Protein AF-A0A6N6LKB7-F1 (afdb_monomer_lite)

Radius of gyration: 28.7 Å; chains: 1; bounding box: 50×36×107 Å

pLDDT: mean 83.25, std 15.17, range [39.41, 97.75]

Sequence (211 aa):
MRIIFFLFFMILSLGANEIYSILNDFAFEKKESKNLNIVESRVLTLKKDNQKCLEILLNDKEVRILNIFEYCENLSKNSAFKAYLENEFFDLYKNDYSEFINLQIKNLQRAMQDIMLYYKLHLTFTNDLKTMSKLDNLKLENLDKKEGGNIYFLVENRACVELSFLRINEKMAMFVKALKSNEKNCQILTNSPSFKQLSLIKDEVKSYILD

Secondary structure (DSSP, 8-state):
--S-SSSSSSSS-TTHHHHHHHHHHHHHH---BTTB-----EEEEEEETTEEEEEEEE-SS-EEEEEE-GGGHHHHT-HHHHHIIIIIIHHHHHS--HHHHHHHHHHHHHHHHHHHHHHHHHSS--S-HHHH---SSEEEEEEETTTEEEEEEEETTEEEEEEEEEEETTEEEEEEEE-----HHHHHHHHSHHHHHHHEETTEEPEEE--

Foldseek 3Di:
DDPPDPDPPPPPPPPPVVVVVVVVVCVVPVDADPVRDDWDWDWDFDDDPNHTAWIWIDTLPFIGTPDGDPVNPVLVVDPVNVVCRGPVVNVPVNDPCPVVLVVLLVVVVQLVVQQLVVCLVVVWDDPDSCNSPVDPQKDDDDQGGHAGAWIFGHDVNDGFWIFGWGQDPNWIKTWIDGDDDPDPSSCCNCVDPSNCVRQDDPNHGDIDTSD

Structure (mmCIF, N/CA/C/O backbone):
data_AF-A0A6N6LKB7-F1
#
_entry.id   AF-A0A6N6LKB7-F1
#
loop_
_atom_site.group_PDB
_atom_site.id
_atom_site.type_symbol
_atom_site.label_atom_id
_atom_site.label_alt_id
_atom_site.label_comp_id
_atom_site.label_asym_id
_atom_site.label_entity_id
_atom_site.label_seq_id
_atom_site.pdbx_PDB_ins_code
_atom_site.Cartn_x
_atom_site.Cartn_y
_atom_site.Cartn_z
_atom_site.occupancy
_atom_site.B_iso_or_equiv
_atom_site.auth_seq_id
_atom_site.auth_comp_id
_atom_site.auth_asym_id
_atom_site.auth_atom_id
_atom_site.pdbx_PDB_model_num
ATOM 1 N N . MET A 1 1 ? -23.758 -10.881 79.345 1.00 43.34 1 MET A N 1
ATOM 2 C CA . MET A 1 1 ? -23.400 -11.328 77.977 1.00 43.34 1 MET A CA 1
ATOM 3 C C . MET A 1 1 ? -24.426 -10.772 76.997 1.00 43.34 1 MET A C 1
ATOM 5 O O . MET A 1 1 ? -25.602 -10.843 77.318 1.00 43.34 1 MET A O 1
ATOM 9 N N . ARG A 1 2 ? -23.968 -10.297 75.825 1.00 40.50 2 ARG A N 1
ATOM 10 C CA . ARG A 1 2 ? -24.734 -9.885 74.621 1.00 40.50 2 ARG A CA 1
ATOM 11 C C . ARG A 1 2 ? -25.312 -8.456 74.557 1.00 40.50 2 ARG A C 1
ATOM 13 O O . ARG A 1 2 ? -26.516 -8.293 74.452 1.00 40.50 2 ARG A O 1
ATOM 20 N N . ILE A 1 3 ? -24.438 -7.447 74.468 1.00 47.44 3 ILE A N 1
ATOM 21 C CA . ILE A 1 3 ? -24.687 -6.197 73.705 1.00 47.44 3 ILE A CA 1
ATOM 22 C C . ILE A 1 3 ? -23.371 -5.769 73.031 1.00 47.44 3 ILE A C 1
ATOM 24 O O . ILE A 1 3 ? -22.857 -4.690 73.273 1.00 47.44 3 ILE A O 1
ATOM 28 N N . ILE A 1 4 ? -22.732 -6.655 72.263 1.00 47.47 4 ILE A N 1
ATOM 29 C CA . ILE A 1 4 ? -21.546 -6.300 71.463 1.00 47.47 4 ILE A CA 1
ATOM 30 C C . ILE A 1 4 ? -21.531 -7.212 70.236 1.00 47.47 4 ILE A C 1
ATOM 32 O O . ILE A 1 4 ? -20.772 -8.168 70.199 1.00 47.47 4 ILE A O 1
ATOM 36 N N . PHE A 1 5 ? -22.443 -7.019 69.280 1.00 42.69 5 PHE A N 1
ATOM 37 C CA . PHE A 1 5 ? -22.301 -7.629 67.944 1.00 42.69 5 PHE A CA 1
ATOM 38 C C . PHE A 1 5 ? -23.142 -6.928 66.864 1.00 42.69 5 PHE A C 1
ATOM 40 O O . PHE A 1 5 ? -23.591 -7.554 65.913 1.00 42.69 5 PHE A O 1
ATOM 47 N N . PHE A 1 6 ? -23.379 -5.620 67.009 1.00 40.12 6 PHE A N 1
ATOM 48 C CA . PHE A 1 6 ? -24.166 -4.844 66.041 1.00 40.12 6 PHE A CA 1
ATOM 49 C C . PHE A 1 6 ? -23.521 -3.491 65.715 1.00 40.12 6 PHE A C 1
ATOM 51 O O . PHE A 1 6 ? -24.188 -2.470 65.631 1.00 40.12 6 PHE A O 1
AT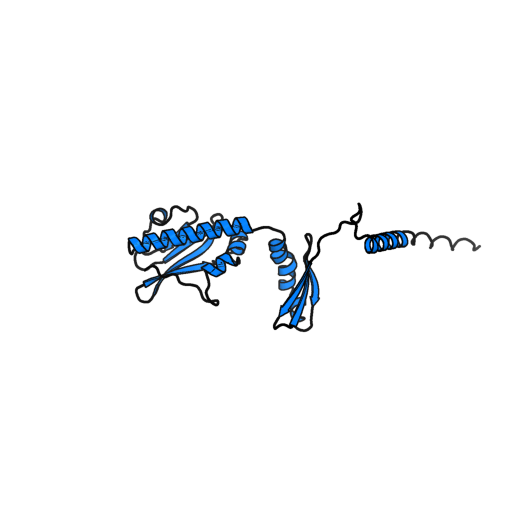OM 58 N N . LEU A 1 7 ? -22.193 -3.473 65.567 1.00 43.50 7 LEU A N 1
ATOM 59 C CA . LEU A 1 7 ? -21.446 -2.257 65.217 1.00 43.50 7 LEU A CA 1
ATOM 60 C C . LEU A 1 7 ? -20.384 -2.468 64.126 1.00 43.50 7 LEU A C 1
ATOM 62 O O . LEU A 1 7 ? -19.572 -1.584 63.893 1.00 43.50 7 LEU A O 1
ATOM 66 N N . PHE A 1 8 ? -20.401 -3.603 63.415 1.00 41.16 8 PHE A N 1
ATOM 67 C CA . PHE A 1 8 ? -19.381 -3.912 62.400 1.00 41.16 8 PHE A CA 1
ATOM 68 C C . PHE A 1 8 ? -19.902 -4.022 60.955 1.00 41.16 8 PHE A C 1
ATOM 70 O O . PHE A 1 8 ? -19.182 -4.476 60.078 1.00 41.16 8 PHE A O 1
ATOM 77 N N . PHE A 1 9 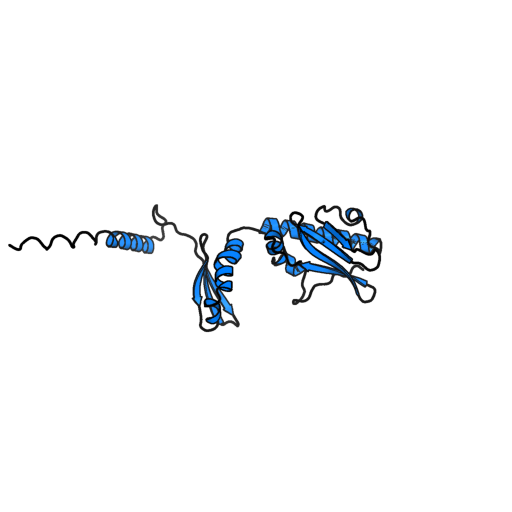? -21.136 -3.590 60.671 1.00 39.41 9 PHE A N 1
ATOM 78 C CA . PHE A 1 9 ? -21.709 -3.681 59.315 1.00 39.41 9 PHE A CA 1
ATOM 79 C C . PHE A 1 9 ? -22.260 -2.356 58.768 1.00 39.41 9 PHE A C 1
ATOM 81 O O . PHE A 1 9 ? -23.159 -2.354 57.934 1.00 39.41 9 PHE A O 1
ATOM 88 N N . MET A 1 10 ? -21.734 -1.216 59.231 1.00 40.16 10 MET A N 1
ATOM 89 C CA . MET A 1 10 ? -22.232 0.107 58.821 1.00 40.16 10 MET A CA 1
ATOM 90 C C . MET A 1 10 ? -21.127 1.116 58.448 1.00 40.16 10 MET A C 1
ATOM 92 O O . MET A 1 10 ? -21.295 2.311 58.651 1.00 40.16 10 MET A O 1
ATOM 96 N N . ILE A 1 11 ? -19.994 0.660 57.895 1.00 46.34 11 ILE A N 1
ATOM 97 C CA . ILE A 1 11 ? -18.931 1.563 57.382 1.00 46.34 11 ILE A CA 1
ATOM 98 C C . ILE A 1 11 ? -18.657 1.362 55.873 1.00 46.34 11 ILE A C 1
ATOM 100 O O . ILE A 1 11 ? -17.737 1.945 55.318 1.00 46.34 11 ILE A O 1
ATOM 104 N N . LEU A 1 12 ? -19.480 0.603 55.139 1.00 48.38 12 LEU A N 1
ATOM 105 C CA . LEU A 1 12 ? -19.221 0.320 53.712 1.00 48.38 12 LEU A CA 1
ATOM 106 C C . LEU A 1 12 ? -20.184 0.963 52.701 1.00 48.38 12 LEU A C 1
ATOM 108 O O . LEU A 1 12 ? -20.119 0.633 51.523 1.00 48.38 12 LEU A O 1
ATOM 112 N N . SER A 1 13 ? -21.026 1.924 53.093 1.00 48.41 13 SER A N 1
ATOM 113 C CA . SER A 1 13 ? -21.942 2.596 52.148 1.00 48.41 13 SER A CA 1
ATOM 114 C C . SER A 1 13 ? -21.574 4.040 51.784 1.00 48.41 13 SER A C 1
ATOM 116 O O . SER A 1 13 ? -22.335 4.694 51.078 1.00 48.41 13 SER A O 1
ATOM 118 N N . LEU A 1 14 ? -20.415 4.552 52.210 1.00 47.25 14 LEU A N 1
ATOM 119 C CA . LEU A 1 14 ? -20.029 5.952 51.967 1.00 47.25 14 LEU A CA 1
ATOM 120 C C . LEU A 1 14 ? -19.450 6.241 50.567 1.00 47.25 14 LEU A C 1
ATOM 122 O O . LEU A 1 14 ? -19.284 7.403 50.231 1.00 47.25 14 LEU A O 1
ATOM 126 N N . GLY A 1 15 ? -19.203 5.229 49.726 1.00 52.81 15 GLY A N 1
ATOM 127 C CA . GLY A 1 15 ? -18.638 5.431 48.379 1.00 52.81 15 GLY A CA 1
ATOM 128 C C . GLY A 1 15 ? -19.652 5.494 47.228 1.00 52.81 15 GLY A C 1
ATOM 129 O O . GLY A 1 15 ? -19.316 5.954 46.144 1.00 52.81 15 GLY A O 1
ATOM 130 N N . ALA A 1 16 ? -20.892 5.033 47.427 1.00 50.28 16 ALA A N 1
ATOM 131 C CA . ALA A 1 16 ? -21.869 4.937 46.338 1.00 50.28 16 ALA A CA 1
ATOM 132 C C . ALA A 1 16 ? -22.580 6.274 46.058 1.00 50.28 16 ALA A C 1
ATOM 134 O O . ALA A 1 16 ? -22.727 6.652 44.899 1.00 50.28 16 ALA A O 1
ATOM 135 N N . ASN A 1 17 ? -22.976 7.019 47.101 1.00 58.47 17 ASN A N 1
ATOM 136 C CA . ASN A 1 17 ? -23.706 8.289 46.948 1.00 58.47 17 ASN A CA 1
ATOM 137 C C . ASN A 1 17 ? -22.886 9.373 46.238 1.00 58.47 17 ASN A C 1
ATOM 139 O O . ASN A 1 17 ? -23.442 10.146 45.464 1.00 58.47 17 ASN A O 1
ATOM 143 N N . GLU A 1 18 ? -21.573 9.406 46.469 1.00 64.19 18 GLU A N 1
ATOM 144 C CA . GLU A 1 18 ? -20.672 10.354 45.812 1.00 64.19 18 GLU A CA 1
ATOM 145 C C . GLU A 1 18 ? -20.535 10.036 44.315 1.00 64.19 18 GLU A C 1
ATOM 147 O O . GLU A 1 18 ? -20.683 10.927 43.483 1.00 64.19 18 GLU A O 1
ATOM 152 N N . ILE A 1 19 ? -20.386 8.754 43.953 1.00 64.25 19 ILE A N 1
ATOM 153 C CA . ILE A 1 19 ? -20.342 8.308 42.551 1.00 64.25 19 ILE A CA 1
ATOM 154 C C . ILE A 1 19 ? -21.664 8.617 41.832 1.00 64.25 19 ILE A C 1
ATOM 156 O O . ILE A 1 19 ? -21.641 9.131 40.715 1.00 64.25 19 ILE A O 1
ATOM 160 N N . TYR A 1 20 ? -22.817 8.357 42.458 1.00 68.94 20 TYR A N 1
ATOM 161 C CA . TYR A 1 20 ? -24.120 8.668 41.856 1.00 68.94 20 TYR A CA 1
ATOM 162 C C . TYR A 1 20 ? -24.353 10.174 41.686 1.00 68.94 20 TYR A C 1
ATOM 164 O O . TYR A 1 20 ? -24.873 10.579 40.649 1.00 68.94 20 TYR A O 1
ATOM 172 N N . SER A 1 21 ? -23.951 11.004 42.656 1.00 67.38 21 SER A N 1
ATOM 173 C CA . SER A 1 21 ? -24.032 12.468 42.529 1.00 67.38 21 SER A CA 1
ATOM 174 C C . SER A 1 21 ? -23.168 12.964 41.372 1.00 67.38 21 SER A C 1
ATOM 176 O O . SER A 1 21 ? -23.663 13.672 40.505 1.00 67.38 21 SER A O 1
ATOM 178 N N . ILE A 1 22 ? -21.917 12.497 41.291 1.00 66.25 22 ILE A N 1
ATOM 179 C CA . ILE A 1 22 ? -20.971 12.853 40.223 1.00 66.25 22 ILE A CA 1
ATOM 180 C C . ILE A 1 22 ? -21.514 12.469 38.836 1.00 66.25 22 ILE A C 1
ATOM 182 O O . ILE A 1 22 ? -21.412 13.254 37.894 1.00 66.25 22 ILE A O 1
ATOM 186 N N . LEU A 1 23 ? -22.105 11.277 38.697 1.00 60.09 23 LEU A N 1
ATOM 187 C CA . LEU A 1 23 ? -22.699 10.822 37.435 1.00 60.09 23 LEU A CA 1
ATOM 188 C C . LEU A 1 23 ? -23.960 11.619 37.057 1.00 60.09 23 LEU A C 1
ATOM 190 O O . LEU A 1 23 ? -24.158 11.902 35.875 1.00 60.09 23 LEU A O 1
ATOM 194 N N . ASN A 1 24 ? -24.789 11.999 38.035 1.00 67.06 24 ASN A N 1
ATOM 195 C CA . ASN A 1 24 ? -25.986 12.813 37.810 1.00 67.06 24 ASN A CA 1
ATOM 196 C C . ASN A 1 24 ? -25.631 14.248 37.405 1.00 67.06 24 ASN A C 1
ATOM 198 O O . ASN A 1 24 ? -26.147 14.734 36.399 1.00 67.06 24 ASN A O 1
ATOM 202 N N . ASP A 1 25 ? -24.718 14.898 38.126 1.00 67.12 25 ASP A N 1
ATOM 203 C CA . ASP A 1 25 ? -24.263 16.258 37.817 1.00 67.12 25 ASP A CA 1
ATOM 204 C C . ASP A 1 25 ? -23.617 16.305 36.421 1.00 67.12 25 ASP A C 1
ATOM 206 O O . ASP A 1 25 ? -23.916 17.183 35.609 1.00 67.12 25 ASP A O 1
ATOM 210 N N . PHE A 1 26 ? -22.823 15.284 36.071 1.00 60.84 26 PHE A N 1
ATOM 211 C CA . PHE A 1 26 ? -22.277 15.121 34.722 1.00 60.84 26 PHE A CA 1
ATOM 212 C C . PHE A 1 26 ? -23.363 14.967 33.646 1.00 60.84 26 PHE A C 1
ATOM 214 O O . PHE A 1 26 ? -23.279 15.607 32.595 1.00 60.84 26 PHE A O 1
ATOM 221 N N . ALA A 1 27 ? -24.386 14.141 33.887 1.00 61.28 27 ALA A N 1
ATOM 222 C CA . ALA A 1 27 ? -25.468 13.913 32.928 1.00 61.28 27 ALA A CA 1
ATOM 223 C C . ALA A 1 27 ? -26.266 15.194 32.620 1.00 61.28 27 ALA A C 1
ATOM 225 O O . ALA A 1 27 ? -26.714 15.375 31.483 1.00 61.28 27 ALA A O 1
ATOM 226 N N . PHE A 1 28 ? -26.412 16.087 33.604 1.00 55.41 28 PHE A N 1
ATOM 227 C CA . PHE A 1 28 ? -27.087 17.375 33.439 1.00 55.41 28 PHE A CA 1
ATOM 228 C C . PHE A 1 28 ? -26.198 18.445 32.804 1.00 55.41 28 PHE A C 1
ATOM 230 O O . PHE A 1 28 ? -26.660 19.177 31.927 1.00 55.41 28 PHE A O 1
ATOM 237 N N . GLU A 1 29 ? -24.934 18.546 33.213 1.00 58.41 29 GLU A N 1
ATOM 238 C CA . GLU A 1 29 ? -24.079 19.665 32.811 1.00 58.41 29 GLU A CA 1
ATOM 239 C C . GLU A 1 29 ? -23.238 19.396 31.560 1.00 58.41 29 GLU A C 1
ATOM 241 O O . GLU A 1 29 ? -22.867 20.349 30.873 1.00 58.41 29 GLU A O 1
ATOM 246 N N . LYS A 1 30 ? -22.940 18.126 31.240 1.00 58.50 30 LYS A N 1
ATOM 247 C CA . LYS A 1 30 ? -22.038 17.705 30.144 1.00 58.50 30 LYS A CA 1
ATOM 248 C C . LYS A 1 30 ? -20.683 18.433 30.148 1.00 58.50 30 LYS A C 1
ATOM 250 O O . LYS A 1 30 ? -20.110 18.677 29.087 1.00 58.50 30 LYS A O 1
ATOM 255 N N . LYS A 1 31 ? -20.182 18.817 31.325 1.00 53.53 31 LYS A N 1
ATOM 256 C CA . LYS A 1 31 ? -18.907 19.527 31.493 1.00 53.53 31 LYS A CA 1
ATOM 257 C C . LYS A 1 31 ? -17.818 18.582 31.982 1.00 53.53 31 LYS A C 1
ATOM 259 O O . LYS A 1 31 ? -18.058 17.721 32.826 1.00 53.53 31 LYS A O 1
ATOM 264 N N . GLU A 1 32 ? -16.614 18.775 31.459 1.00 54.22 32 GLU A N 1
ATOM 265 C CA . GLU A 1 32 ? -15.410 18.111 31.953 1.00 54.22 32 GLU A CA 1
ATOM 266 C C . GLU A 1 32 ? -15.083 18.568 33.383 1.00 54.22 32 GLU A C 1
ATOM 268 O O . GLU A 1 32 ? -15.349 19.707 33.773 1.00 54.22 32 GLU A O 1
ATOM 273 N N . SER A 1 33 ? -14.484 17.682 34.175 1.00 65.06 33 SER A N 1
ATOM 274 C CA . SER A 1 33 ? -14.009 17.972 35.526 1.00 65.06 33 SER A CA 1
ATOM 275 C C . SER A 1 33 ? -12.657 17.311 35.788 1.00 65.06 33 SER A C 1
ATOM 277 O O . SER A 1 33 ? -12.198 16.452 35.037 1.00 65.06 33 SER A O 1
ATOM 279 N N . LYS A 1 34 ? -12.025 17.661 36.914 1.00 63.31 34 LYS A N 1
ATOM 280 C CA . LYS A 1 34 ? -10.734 17.091 37.338 1.00 63.31 34 LYS A CA 1
ATOM 281 C C . LYS A 1 34 ? -10.739 15.552 37.428 1.00 63.31 34 LYS A C 1
ATOM 283 O O . LYS A 1 34 ? -9.683 14.944 37.299 1.00 63.31 34 LYS A O 1
ATOM 288 N N . ASN A 1 35 ? -11.911 14.942 37.627 1.00 61.69 35 ASN A N 1
ATOM 289 C CA . ASN A 1 35 ? -12.088 13.492 37.756 1.00 61.69 35 ASN A CA 1
ATOM 290 C C . ASN A 1 35 ? -12.885 12.867 36.593 1.00 61.69 35 ASN A C 1
ATOM 292 O O . ASN A 1 35 ? -13.035 11.648 36.551 1.00 61.69 35 ASN A O 1
ATOM 296 N N . LEU A 1 36 ? -13.404 13.673 35.661 1.00 55.88 36 LEU A N 1
ATOM 297 C CA . LEU A 1 36 ? -14.195 13.220 34.516 1.00 55.88 36 LEU A CA 1
ATOM 298 C C . LEU A 1 36 ? -13.743 13.957 33.259 1.00 55.88 36 LEU A C 1
ATOM 300 O O . LEU A 1 36 ? -14.049 15.132 33.079 1.00 55.88 36 LEU A O 1
ATOM 304 N N . ASN A 1 37 ? -13.041 13.248 32.382 1.00 59.22 37 ASN A N 1
ATOM 305 C CA . ASN A 1 37 ? -12.662 13.767 31.075 1.00 59.22 37 ASN A CA 1
ATOM 306 C C . ASN A 1 37 ? -13.650 13.269 30.013 1.00 59.22 37 ASN A C 1
ATOM 308 O O . ASN A 1 37 ? -13.978 12.077 29.997 1.00 59.22 37 ASN A O 1
ATOM 312 N N . ILE A 1 38 ? -14.108 14.152 29.128 1.00 59.97 38 ILE A N 1
ATOM 313 C CA . ILE A 1 38 ? -14.950 13.769 27.997 1.00 59.97 38 ILE A CA 1
ATOM 314 C C . ILE A 1 38 ? -14.015 13.321 26.880 1.00 59.97 38 ILE A C 1
ATOM 316 O O . ILE A 1 38 ? -13.354 14.112 26.221 1.00 59.97 38 ILE A O 1
ATOM 320 N N . VAL A 1 39 ? -13.951 12.012 26.667 1.00 65.12 39 VAL A N 1
ATOM 321 C CA . VAL A 1 39 ? -13.271 11.457 25.499 1.00 65.12 39 VAL A CA 1
ATOM 322 C C . VAL A 1 39 ? -14.285 11.379 24.365 1.00 65.12 39 VAL A C 1
ATOM 324 O O . VAL A 1 39 ? -15.331 10.738 24.515 1.00 65.12 39 VAL A O 1
ATOM 327 N N . GLU A 1 40 ? -13.987 12.008 23.226 1.00 68.19 40 GLU A N 1
ATOM 328 C CA . GLU A 1 40 ? -14.776 11.805 22.012 1.00 68.19 40 GLU A CA 1
ATOM 329 C C . GLU A 1 40 ? -14.777 10.314 21.658 1.00 68.19 40 GLU A C 1
ATOM 331 O O . GLU A 1 40 ? -13.750 9.721 21.324 1.00 68.19 40 GLU A O 1
ATOM 336 N N . SER A 1 41 ? -15.953 9.696 21.748 1.00 78.38 41 SER A N 1
ATOM 337 C CA . SER A 1 41 ? -16.165 8.309 21.361 1.00 78.38 41 SER A CA 1
ATOM 338 C C . SER A 1 41 ? -17.119 8.251 20.180 1.00 78.38 41 SER A C 1
ATOM 340 O O . SER A 1 41 ? -18.135 8.947 20.124 1.00 78.38 41 SER A O 1
ATOM 342 N N . ARG A 1 42 ? -16.769 7.433 19.192 1.00 83.94 42 ARG A N 1
ATOM 343 C CA . ARG A 1 42 ? -17.562 7.208 17.988 1.00 83.94 42 ARG A CA 1
ATOM 344 C C . ARG A 1 42 ? -18.121 5.800 18.034 1.00 83.94 42 ARG A C 1
ATOM 346 O O . ARG A 1 42 ? -17.390 4.849 18.295 1.00 83.94 42 ARG A O 1
ATOM 353 N N . VAL A 1 43 ? -19.409 5.669 17.742 1.00 88.38 43 VAL A N 1
ATOM 354 C CA . VAL A 1 43 ? -20.022 4.365 17.490 1.00 88.38 43 VAL A CA 1
ATOM 355 C C . VAL A 1 43 ? -20.048 4.142 15.984 1.00 88.38 43 VAL A C 1
ATOM 357 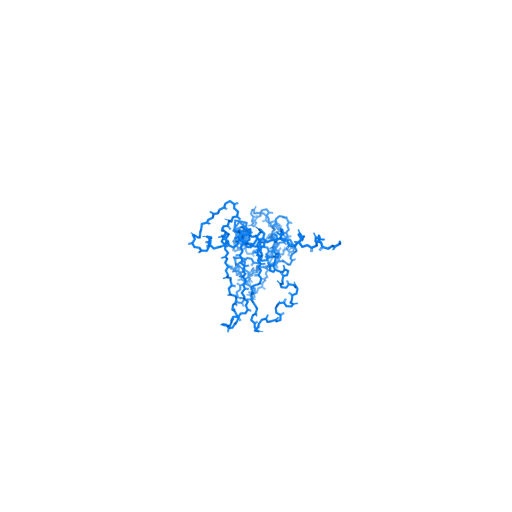O O . VAL A 1 43 ? -20.722 4.867 15.254 1.00 88.38 43 VAL A O 1
ATOM 360 N N . LEU A 1 44 ? -19.294 3.152 15.512 1.00 88.62 44 LEU A N 1
ATOM 361 C CA . LEU A 1 44 ? -19.283 2.729 14.116 1.00 88.62 44 LEU A CA 1
ATOM 362 C C . LEU A 1 44 ? -20.245 1.556 13.939 1.00 88.62 44 LEU A C 1
ATOM 364 O O . LEU A 1 44 ? -20.102 0.534 14.605 1.00 88.62 44 LEU A O 1
ATOM 368 N N . THR A 1 45 ? -21.199 1.677 13.017 1.00 88.50 45 THR A N 1
ATOM 369 C CA . THR A 1 45 ? -22.080 0.567 12.629 1.00 88.50 45 THR A CA 1
ATOM 370 C C . THR A 1 45 ? -21.623 -0.005 11.293 1.00 88.50 45 THR A C 1
ATOM 372 O O . THR A 1 45 ? -21.817 0.612 10.245 1.00 88.50 45 THR A O 1
ATOM 375 N N . LEU A 1 46 ? -21.061 -1.212 11.314 1.00 85.31 46 LEU A N 1
ATOM 376 C CA . LEU A 1 46 ? -20.792 -1.984 10.108 1.00 85.31 46 LEU A CA 1
ATOM 377 C C . LEU A 1 46 ? -22.095 -2.621 9.618 1.00 85.31 46 LEU A C 1
ATOM 379 O O . LEU A 1 46 ? -22.792 -3.311 10.373 1.00 85.31 46 LEU A O 1
ATOM 383 N N . LYS A 1 47 ? -22.399 -2.422 8.336 1.00 87.31 47 LYS A N 1
ATOM 384 C CA . LYS A 1 47 ? -23.489 -3.108 7.641 1.00 87.31 47 LYS A CA 1
ATOM 385 C C . LYS A 1 47 ? -22.928 -4.030 6.567 1.00 87.31 47 LYS A C 1
ATOM 387 O O . LYS A 1 47 ? -22.007 -3.645 5.853 1.00 87.31 47 LYS A O 1
ATOM 392 N N . LYS A 1 48 ? -23.512 -5.217 6.431 1.00 80.38 48 LYS A N 1
ATOM 393 C CA . LYS A 1 48 ? -23.235 -6.169 5.351 1.00 80.38 48 LYS A CA 1
ATOM 394 C C . LYS A 1 48 ? -24.562 -6.497 4.674 1.00 80.38 48 LYS A C 1
ATOM 396 O O . LYS A 1 48 ? -25.547 -6.720 5.368 1.00 80.38 48 LYS A O 1
ATOM 401 N N . ASP A 1 49 ? -24.610 -6.428 3.344 1.00 85.31 49 ASP A N 1
ATOM 402 C CA . ASP A 1 49 ? -25.843 -6.619 2.559 1.00 85.31 49 ASP A CA 1
ATOM 403 C C . ASP A 1 49 ? -27.011 -5.739 3.055 1.00 85.31 49 ASP A C 1
ATOM 405 O O . ASP A 1 49 ? -28.162 -6.155 3.147 1.00 85.31 49 ASP A O 1
ATOM 409 N N . ASN A 1 50 ? -26.682 -4.493 3.426 1.00 86.06 50 ASN A N 1
ATOM 410 C CA . ASN A 1 50 ? -27.580 -3.488 4.011 1.00 86.06 50 ASN A CA 1
ATOM 411 C C . ASN A 1 50 ? -28.186 -3.839 5.391 1.00 86.06 50 ASN A C 1
ATOM 413 O O . ASN A 1 50 ? -28.952 -3.049 5.947 1.00 86.06 50 ASN A O 1
ATOM 417 N N . GLN A 1 51 ? -27.803 -4.964 5.995 1.00 88.19 51 GLN A N 1
ATOM 418 C CA . GLN A 1 51 ? -28.203 -5.359 7.345 1.00 88.19 51 GLN A CA 1
ATOM 419 C C . GLN A 1 51 ? -27.122 -4.986 8.362 1.00 88.19 51 GLN A C 1
ATOM 421 O O . GLN A 1 51 ? -25.926 -5.023 8.062 1.00 88.19 51 GLN A O 1
ATOM 426 N N . LYS A 1 52 ? -27.529 -4.599 9.578 1.00 89.25 52 LYS A N 1
ATOM 427 C CA . LYS A 1 52 ? -26.575 -4.352 10.668 1.00 89.25 52 LYS A CA 1
ATOM 428 C C . LYS A 1 52 ? -25.825 -5.647 10.986 1.00 89.25 52 LYS A C 1
ATOM 430 O O . LYS A 1 52 ? -26.438 -6.698 11.116 1.00 89.25 52 LYS A O 1
ATOM 435 N N . CYS A 1 53 ? -24.507 -5.545 11.104 1.00 88.69 53 CYS A N 1
ATOM 436 C CA . CYS A 1 53 ? -23.607 -6.673 11.329 1.00 88.69 53 CYS A CA 1
ATOM 437 C C . CYS A 1 53 ? -22.861 -6.517 12.659 1.00 88.69 53 CYS A C 1
ATOM 439 O O . CYS A 1 53 ? -22.875 -7.422 13.491 1.00 88.69 53 CYS A O 1
ATOM 441 N N . LEU A 1 54 ? -22.273 -5.341 12.899 1.00 90.38 54 LEU A N 1
ATOM 442 C CA . LEU A 1 54 ? -21.428 -5.072 14.063 1.00 90.38 54 LEU A CA 1
ATOM 443 C C . LEU A 1 54 ? -21.553 -3.602 14.476 1.00 90.38 54 LEU A C 1
ATOM 445 O O . LEU A 1 54 ? -21.568 -2.722 13.616 1.00 90.38 54 LEU A O 1
ATOM 449 N N . GLU A 1 55 ? -21.606 -3.327 15.774 1.00 92.31 55 GLU A N 1
ATOM 450 C CA . GLU A 1 55 ? -21.418 -1.986 16.336 1.00 92.31 55 GLU A CA 1
ATOM 451 C C . GLU A 1 55 ? -20.129 -1.964 17.160 1.00 92.31 55 GLU A C 1
ATOM 453 O O . GLU A 1 55 ? -19.897 -2.838 17.996 1.00 92.31 55 GLU A O 1
ATOM 458 N N . ILE A 1 56 ? -19.280 -0.971 16.904 1.00 91.44 56 ILE A N 1
ATOM 459 C CA . ILE A 1 56 ? -17.960 -0.811 17.516 1.00 91.44 56 ILE A CA 1
ATOM 460 C C . ILE A 1 56 ? -17.900 0.551 18.203 1.00 91.44 56 ILE A C 1
ATOM 462 O O . ILE A 1 56 ? -18.246 1.559 17.592 1.00 91.44 56 ILE A O 1
ATOM 466 N N . LEU A 1 57 ? -17.423 0.585 19.444 1.00 90.56 57 LEU A N 1
ATOM 467 C CA . LEU A 1 57 ? -16.983 1.799 20.119 1.00 90.56 57 LEU A CA 1
ATOM 468 C C . LEU A 1 57 ? -15.528 2.068 19.751 1.00 90.56 57 LEU A C 1
ATOM 470 O O . LEU A 1 57 ? -14.681 1.186 19.895 1.00 90.56 57 LEU A O 1
ATOM 474 N N . LEU A 1 58 ? -15.248 3.284 19.308 1.00 87.31 58 LEU A N 1
ATOM 475 C CA . LEU A 1 58 ? -13.917 3.741 18.946 1.00 87.31 58 LEU A CA 1
ATOM 476 C C . LEU A 1 58 ? -13.608 5.049 19.672 1.00 87.31 58 LEU A C 1
ATOM 478 O O . LEU A 1 58 ? -14.381 6.002 19.578 1.00 87.31 58 LEU A O 1
ATOM 482 N N . ASN A 1 59 ? -12.485 5.098 20.380 1.00 86.44 59 ASN A N 1
ATOM 483 C CA . ASN A 1 59 ? -11.953 6.314 20.999 1.00 86.44 59 ASN A CA 1
ATOM 484 C C . ASN A 1 59 ? -10.419 6.363 20.842 1.00 86.44 59 ASN A C 1
ATOM 486 O O . ASN A 1 59 ? -9.852 5.597 20.073 1.00 86.44 59 ASN A O 1
ATOM 490 N N . ASP A 1 60 ? -9.737 7.288 21.511 1.00 82.06 60 ASP A N 1
ATOM 491 C CA . ASP A 1 60 ? -8.276 7.465 21.445 1.00 82.06 60 ASP A CA 1
ATOM 492 C C . ASP A 1 60 ? -7.465 6.381 22.193 1.00 82.06 60 ASP A C 1
ATOM 494 O O . ASP A 1 60 ? -6.243 6.271 22.020 1.00 82.06 60 ASP A O 1
ATOM 498 N N . LYS A 1 61 ? -8.131 5.570 23.024 1.00 83.81 61 LYS A N 1
ATOM 499 C CA . LYS A 1 61 ? -7.526 4.564 23.914 1.00 83.81 61 LYS A CA 1
ATOM 500 C C . LYS A 1 61 ? -7.808 3.129 23.504 1.00 83.81 61 LYS A C 1
ATOM 502 O O . LYS A 1 61 ? -6.948 2.279 23.716 1.00 83.81 61 LYS A O 1
ATOM 507 N N . GLU A 1 62 ? -8.977 2.861 22.939 1.00 86.56 62 GLU A N 1
ATOM 508 C CA . GLU A 1 62 ? -9.405 1.517 22.582 1.00 86.56 62 GLU A CA 1
ATOM 509 C C . GLU A 1 62 ? -10.361 1.482 21.387 1.00 86.56 62 GLU A C 1
ATOM 511 O O . GLU A 1 62 ? -11.032 2.457 21.026 1.00 86.56 62 GLU A O 1
ATOM 516 N N . VAL A 1 63 ? -10.470 0.279 20.829 1.00 89.06 63 VAL A N 1
ATOM 517 C CA . VAL A 1 63 ? -11.570 -0.141 19.973 1.00 89.06 63 VAL A CA 1
ATOM 518 C C . VAL A 1 63 ? -12.214 -1.376 20.587 1.00 89.06 63 VAL A C 1
ATOM 520 O O . VAL A 1 63 ? -11.535 -2.337 20.946 1.00 89.06 63 VAL A O 1
ATOM 523 N N . ARG A 1 64 ? -13.538 -1.359 20.722 1.00 87.75 64 ARG A N 1
ATOM 524 C CA . ARG A 1 64 ? -14.280 -2.443 21.365 1.00 87.75 64 ARG A CA 1
ATOM 525 C C . ARG A 1 64 ? -15.572 -2.732 20.628 1.00 87.75 64 ARG A C 1
ATOM 527 O O . ARG A 1 64 ? -16.314 -1.827 20.266 1.00 87.75 64 ARG A O 1
ATOM 534 N N . ILE A 1 65 ? -15.890 -4.010 20.471 1.00 88.75 65 ILE A N 1
ATOM 535 C CA . ILE A 1 65 ? -17.197 -4.429 19.967 1.00 88.75 65 ILE A CA 1
ATOM 536 C C . ILE A 1 65 ? -18.271 -4.146 21.031 1.00 88.75 65 ILE A C 1
ATOM 538 O O . ILE A 1 65 ? -18.182 -4.647 22.153 1.00 88.75 65 ILE A O 1
ATOM 542 N N . LEU A 1 66 ? -19.284 -3.356 20.670 1.00 89.75 66 LEU A N 1
ATOM 543 C CA . LEU A 1 66 ? -20.458 -3.072 21.501 1.00 89.75 66 LEU A CA 1
ATOM 544 C C . LEU A 1 66 ? -21.564 -4.096 21.290 1.00 89.75 66 LEU A C 1
ATOM 546 O O . LEU A 1 66 ? -22.165 -4.560 22.255 1.00 89.75 66 LEU A O 1
ATOM 550 N N . ASN A 1 67 ? -21.845 -4.422 20.030 1.00 89.56 67 ASN A N 1
ATOM 551 C CA . ASN A 1 67 ? -22.942 -5.310 19.683 1.00 89.56 67 ASN A CA 1
ATOM 552 C C . ASN A 1 67 ? -22.630 -6.099 18.415 1.00 89.56 67 ASN A C 1
ATOM 554 O O . ASN A 1 67 ? -22.005 -5.576 17.491 1.00 89.56 67 ASN A O 1
ATOM 558 N N . ILE A 1 68 ? -23.094 -7.343 18.366 1.00 88.31 68 ILE A N 1
ATOM 559 C CA . ILE A 1 68 ? -22.946 -8.239 17.222 1.00 88.31 68 ILE A CA 1
ATOM 560 C C . ILE A 1 68 ? -24.332 -8.734 16.873 1.00 88.31 68 ILE A C 1
ATOM 562 O O . ILE A 1 68 ? -25.024 -9.317 17.703 1.00 88.31 68 ILE A O 1
ATOM 566 N N . PHE A 1 69 ? -24.735 -8.476 15.640 1.00 89.00 69 PHE A N 1
ATOM 567 C CA . PHE A 1 69 ? -26.036 -8.893 15.150 1.00 89.00 69 PHE A CA 1
ATOM 568 C C . PHE A 1 69 ? -25.942 -10.324 14.620 1.00 89.00 69 PHE A C 1
ATOM 570 O O . PHE A 1 69 ? -24.874 -10.758 14.186 1.00 89.00 69 PHE A O 1
ATOM 577 N N . GLU A 1 70 ? -27.065 -11.042 14.628 1.00 87.00 70 GLU A N 1
ATOM 578 C CA . GLU A 1 70 ? -27.171 -12.457 14.233 1.00 87.00 70 GLU A CA 1
ATOM 579 C C . GLU A 1 70 ? -26.464 -12.756 12.901 1.00 87.00 70 GLU A C 1
ATOM 581 O O . GLU A 1 70 ? -25.716 -13.725 12.779 1.00 87.00 70 GLU A O 1
ATOM 586 N N . TYR A 1 71 ? -26.582 -11.837 11.939 1.00 84.12 71 TYR A N 1
ATOM 587 C CA . TYR A 1 71 ? -25.955 -11.938 10.620 1.00 84.12 71 TYR A CA 1
ATOM 588 C C . TYR A 1 71 ? -24.421 -12.101 10.649 1.00 84.12 71 TYR A C 1
ATOM 590 O O . TYR A 1 71 ? -23.821 -12.610 9.702 1.00 84.12 71 TYR A O 1
ATOM 598 N N . CYS A 1 72 ? -23.773 -11.677 11.735 1.00 86.88 72 CYS A N 1
ATOM 599 C CA . CYS A 1 72 ? -22.328 -11.715 11.927 1.00 86.88 72 CYS A CA 1
ATOM 600 C C . CYS A 1 72 ? -21.909 -12.411 13.231 1.00 86.88 72 CYS A C 1
ATOM 602 O O . CYS A 1 72 ? -20.781 -12.227 13.684 1.00 86.88 72 CYS A O 1
ATOM 604 N N . GLU A 1 73 ? -22.760 -13.255 13.819 1.00 81.44 73 GLU A N 1
ATOM 605 C CA . GLU A 1 73 ? -22.482 -13.917 15.106 1.00 81.44 73 GLU A CA 1
ATOM 606 C C . GLU A 1 73 ? -21.220 -14.807 15.081 1.00 81.44 73 GLU A C 1
ATOM 608 O O . GLU A 1 73 ? -20.529 -14.985 16.086 1.00 81.44 73 GLU A O 1
ATOM 613 N N . ASN A 1 74 ? -20.863 -15.343 13.912 1.00 81.25 74 ASN A N 1
ATOM 614 C CA . ASN A 1 74 ? -19.636 -16.125 13.744 1.00 81.25 74 ASN A CA 1
ATOM 615 C C . ASN A 1 74 ? -18.365 -15.256 13.768 1.00 81.25 74 ASN A C 1
ATOM 617 O O . ASN A 1 74 ? -17.279 -15.763 14.044 1.00 81.25 74 ASN A O 1
ATOM 621 N N . LEU A 1 75 ? -18.487 -13.948 13.516 1.00 76.12 75 LEU A N 1
ATOM 622 C CA . LEU A 1 75 ? -17.368 -13.005 13.513 1.00 76.12 75 LEU A CA 1
ATOM 623 C C . LEU A 1 75 ? -16.849 -12.745 14.940 1.00 76.12 75 LEU A C 1
ATOM 625 O O . LEU A 1 75 ? -15.640 -12.640 15.127 1.00 76.12 75 LEU A O 1
ATOM 629 N N . SER A 1 76 ? -17.727 -12.725 15.957 1.00 67.75 76 SER A N 1
ATOM 630 C CA . SER A 1 76 ? -17.361 -12.576 17.386 1.00 67.75 76 SER A CA 1
ATOM 631 C C . SER A 1 76 ? -16.408 -13.648 17.866 1.00 67.75 76 SER A C 1
ATOM 633 O O . SER A 1 76 ? -15.552 -13.410 18.714 1.00 67.75 76 SER A O 1
ATOM 635 N N . LYS A 1 77 ? -16.661 -14.873 17.400 1.00 74.19 77 LYS A N 1
ATOM 636 C CA . LYS A 1 77 ? -15.996 -16.089 17.872 1.00 74.19 77 LYS A CA 1
ATOM 637 C C . LYS A 1 77 ? -14.630 -16.255 17.205 1.00 74.19 77 LYS A C 1
ATOM 639 O O . LYS A 1 77 ? -13.843 -17.101 17.614 1.00 74.19 77 LYS A O 1
ATOM 644 N N . ASN A 1 78 ? -14.336 -15.433 16.198 1.00 83.19 78 ASN A N 1
ATOM 645 C CA . ASN A 1 78 ? -13.070 -15.435 15.497 1.00 83.19 78 ASN A CA 1
ATOM 646 C C . ASN A 1 78 ? -12.030 -14.608 16.271 1.00 83.19 78 ASN A C 1
ATOM 648 O O . ASN A 1 78 ? -12.022 -13.376 16.234 1.00 83.19 78 ASN A O 1
ATOM 652 N N . SER A 1 79 ? -11.117 -15.304 16.951 1.00 85.00 79 SER A N 1
ATOM 653 C CA . SER A 1 79 ? -10.012 -14.687 17.691 1.00 85.00 79 SER A CA 1
ATOM 654 C C . SER A 1 79 ? -9.105 -13.829 16.805 1.00 85.00 79 SER A C 1
ATOM 656 O O . SER A 1 79 ? -8.629 -12.793 17.262 1.00 85.00 79 SER A O 1
ATOM 658 N N . ALA A 1 80 ? -8.915 -14.202 15.535 1.00 84.12 80 ALA A N 1
ATOM 659 C CA . ALA A 1 80 ? -8.121 -13.422 14.593 1.00 84.12 80 ALA A CA 1
ATOM 660 C C . ALA A 1 80 ? -8.800 -12.090 14.246 1.00 84.12 80 ALA A C 1
ATOM 662 O O . ALA A 1 80 ? -8.127 -11.069 14.159 1.00 84.12 80 ALA A O 1
ATOM 663 N N . PHE A 1 81 ? -10.131 -12.065 14.115 1.00 84.94 81 PHE A N 1
ATOM 664 C CA . PHE A 1 81 ? -10.865 -10.818 13.882 1.00 84.94 81 PHE A CA 1
ATOM 665 C C . PHE A 1 81 ? -10.775 -9.869 15.081 1.00 84.94 81 PHE A C 1
ATOM 667 O O . PHE A 1 81 ? -10.527 -8.676 14.912 1.00 84.94 81 PHE A O 1
ATOM 674 N N . LYS A 1 82 ? -10.929 -10.402 16.299 1.00 83.00 82 LYS A N 1
ATOM 675 C CA . LYS A 1 82 ? -10.766 -9.611 17.523 1.00 83.00 82 LYS A CA 1
ATOM 676 C C . LYS A 1 82 ? -9.347 -9.039 17.631 1.00 83.00 82 LYS A C 1
ATOM 678 O O . LYS A 1 82 ? -9.198 -7.848 17.880 1.00 83.00 82 LYS A O 1
ATOM 683 N N . ALA A 1 83 ? -8.328 -9.858 17.362 1.00 86.44 83 ALA A N 1
ATOM 684 C CA . ALA A 1 83 ? -6.935 -9.421 17.355 1.00 86.44 83 ALA A CA 1
ATOM 685 C C . ALA A 1 83 ? -6.656 -8.355 16.281 1.00 86.44 83 ALA A C 1
ATOM 687 O O . ALA A 1 83 ? -5.961 -7.383 16.567 1.00 86.44 83 ALA A O 1
ATOM 688 N N . TYR A 1 84 ? -7.224 -8.502 15.081 1.00 87.00 84 TYR A N 1
ATOM 689 C CA . TYR A 1 84 ? -7.149 -7.491 14.027 1.00 87.00 84 TYR A CA 1
ATOM 690 C C . TYR A 1 84 ? -7.762 -6.160 14.478 1.00 87.00 84 TYR A C 1
ATOM 692 O O . TYR A 1 84 ? -7.136 -5.118 14.303 1.00 87.00 84 TYR A O 1
ATOM 700 N N . LEU A 1 85 ? -8.959 -6.183 15.077 1.00 86.00 85 LEU A N 1
ATOM 701 C CA . LEU A 1 85 ? -9.607 -4.967 15.566 1.00 86.00 85 LEU A CA 1
ATOM 702 C C . LEU A 1 85 ? -8.742 -4.272 16.619 1.00 86.00 85 LEU A C 1
ATOM 704 O O . LEU A 1 85 ? -8.358 -3.123 16.430 1.00 86.00 85 LEU A O 1
ATOM 708 N N . GLU A 1 86 ? -8.415 -4.981 17.698 1.00 84.31 86 GLU A N 1
ATOM 709 C CA . GLU A 1 86 ? -7.741 -4.415 18.874 1.00 84.31 86 GLU A CA 1
ATOM 710 C C . GLU A 1 86 ? -6.312 -3.941 18.585 1.00 84.31 86 GLU A C 1
ATOM 712 O O . GLU A 1 86 ? -5.844 -3.010 19.237 1.00 84.31 86 GLU A O 1
ATOM 717 N N . ASN A 1 87 ? -5.629 -4.549 17.609 1.00 85.19 87 ASN A N 1
ATOM 718 C CA . ASN A 1 87 ? -4.240 -4.221 17.292 1.00 85.19 87 ASN A CA 1
ATOM 719 C C . ASN A 1 87 ? -4.121 -3.475 15.961 1.00 85.19 87 ASN A C 1
ATOM 721 O O . ASN A 1 87 ? -3.805 -2.292 15.950 1.00 85.19 87 ASN A O 1
ATOM 725 N N . GLU A 1 88 ? -4.371 -4.145 14.836 1.00 82.81 88 GLU A N 1
ATOM 726 C CA . GLU A 1 88 ? -4.069 -3.606 13.503 1.00 82.81 88 GLU A CA 1
ATOM 727 C C . GLU A 1 88 ? -4.973 -2.429 13.123 1.00 82.81 88 GLU A C 1
ATOM 729 O O . GLU A 1 88 ? -4.487 -1.369 12.730 1.00 82.81 88 GLU A O 1
ATOM 734 N N . PHE A 1 89 ? -6.293 -2.585 13.254 1.00 84.69 89 PHE A N 1
ATOM 735 C CA . PHE A 1 89 ? -7.245 -1.516 12.950 1.00 84.69 89 PHE A CA 1
ATOM 736 C C . PHE A 1 89 ? -7.050 -0.322 13.886 1.00 84.69 89 PHE A C 1
ATOM 738 O O . PHE A 1 89 ? -7.048 0.823 13.432 1.00 84.69 89 PHE A O 1
ATOM 745 N N . PHE A 1 90 ? -6.870 -0.581 15.182 1.00 85.88 90 PHE A N 1
ATOM 746 C CA . PHE A 1 90 ? -6.682 0.479 16.162 1.00 85.88 90 PHE A CA 1
ATOM 747 C C . PHE A 1 90 ? -5.376 1.255 15.951 1.00 85.88 90 PHE A C 1
ATOM 749 O O . PHE A 1 90 ? -5.378 2.484 16.006 1.00 85.88 90 PHE A O 1
ATOM 756 N N . ASP A 1 91 ? -4.280 0.560 15.642 1.00 84.12 91 ASP A N 1
ATOM 757 C CA . ASP A 1 91 ? -2.992 1.174 15.308 1.00 84.12 91 ASP A CA 1
ATOM 758 C C . ASP A 1 91 ? -3.091 2.036 14.040 1.00 84.12 91 ASP A C 1
ATOM 760 O O . ASP A 1 91 ? -2.593 3.161 14.026 1.00 84.12 91 ASP A O 1
ATOM 764 N N . LEU A 1 92 ? -3.800 1.569 13.006 1.00 78.38 92 LEU A N 1
ATOM 765 C CA . LEU A 1 92 ? -4.070 2.363 11.801 1.00 78.38 92 LEU A CA 1
ATOM 766 C C . LEU A 1 92 ? -4.952 3.585 12.071 1.00 78.38 92 LEU A C 1
ATOM 768 O O . LEU A 1 92 ? -4.784 4.608 11.417 1.00 78.38 92 LEU A O 1
ATOM 772 N N . TYR A 1 93 ? -5.904 3.483 12.998 1.00 80.25 93 TYR A N 1
ATOM 773 C CA . TYR A 1 93 ? -6.773 4.599 13.365 1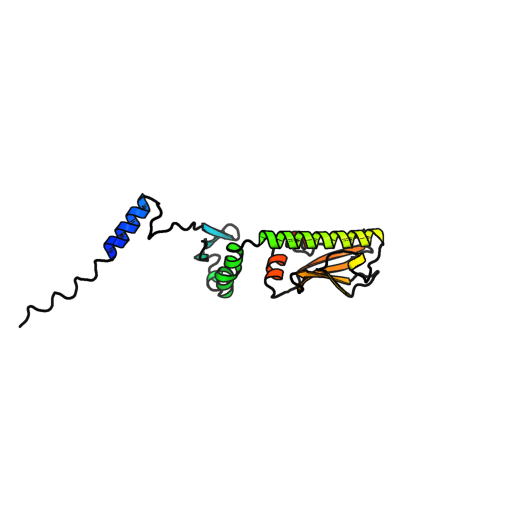.00 80.25 93 TYR A CA 1
ATOM 774 C C . TYR A 1 93 ? -6.034 5.666 14.178 1.00 80.25 93 TYR A C 1
ATOM 776 O O . TYR A 1 93 ? -6.228 6.860 13.956 1.00 80.25 93 TYR A O 1
ATOM 784 N N . LYS A 1 94 ? -5.205 5.240 15.135 1.00 81.75 94 LYS A N 1
ATOM 785 C CA . LYS A 1 94 ? -4.532 6.140 16.075 1.00 81.75 94 LYS A CA 1
ATOM 786 C C . LYS A 1 94 ? -3.354 6.881 15.447 1.00 81.75 94 LYS A C 1
ATOM 788 O O . LYS A 1 94 ? -3.051 7.999 15.859 1.00 81.75 94 LYS A O 1
ATOM 793 N N . ASN A 1 95 ? -2.672 6.256 14.494 1.00 79.31 95 ASN A N 1
ATOM 794 C CA . ASN A 1 95 ? -1.491 6.831 13.867 1.00 79.31 95 ASN A CA 1
ATOM 795 C C . ASN A 1 95 ? -1.839 7.461 12.517 1.00 79.31 95 ASN A C 1
ATOM 797 O O . ASN A 1 95 ? -2.442 6.825 11.653 1.00 79.31 95 ASN A O 1
ATOM 801 N N . ASP A 1 96 ? -1.391 8.696 12.302 1.00 80.62 96 ASP A N 1
ATOM 802 C CA . ASP A 1 96 ? -1.503 9.339 10.998 1.00 80.62 96 ASP A CA 1
ATOM 803 C C . ASP A 1 96 ? -0.370 8.869 10.072 1.00 80.62 96 ASP A C 1
ATOM 805 O O . ASP A 1 96 ? 0.769 9.328 10.149 1.00 80.62 96 ASP A O 1
ATOM 809 N N . TYR A 1 97 ? -0.692 7.929 9.183 1.00 85.62 97 TYR A N 1
ATOM 810 C CA . TYR A 1 97 ? 0.222 7.447 8.143 1.00 85.62 97 TYR A CA 1
ATOM 811 C C . TYR A 1 97 ? 0.126 8.236 6.832 1.00 85.62 97 TYR A C 1
ATOM 813 O O . TYR A 1 97 ? 0.786 7.871 5.855 1.00 85.62 97 TYR A O 1
ATOM 821 N N . SER A 1 98 ? -0.695 9.287 6.763 1.00 83.94 98 SER A N 1
ATOM 822 C CA . SER A 1 98 ? -1.003 9.977 5.507 1.00 83.94 98 SER A CA 1
ATOM 823 C C . SER A 1 98 ? 0.235 10.586 4.854 1.00 83.94 98 SER A C 1
ATOM 825 O O . SER A 1 98 ? 0.437 10.402 3.655 1.00 83.94 98 SER A O 1
ATOM 827 N N . GLU A 1 99 ? 1.102 11.243 5.627 1.00 90.81 99 GLU A N 1
ATOM 828 C CA . GLU A 1 99 ? 2.340 11.840 5.118 1.00 90.81 99 GLU A CA 1
ATOM 829 C C . GLU A 1 99 ? 3.268 10.775 4.525 1.00 90.81 99 GLU A C 1
ATOM 831 O O . GLU A 1 99 ? 3.713 10.896 3.380 1.00 90.81 99 GLU A O 1
ATOM 836 N N . PHE A 1 100 ? 3.492 9.690 5.273 1.00 93.12 100 PHE A N 1
ATOM 837 C CA . PHE A 1 100 ? 4.295 8.559 4.824 1.00 93.12 100 PHE A CA 1
ATOM 838 C C . PHE A 1 100 ? 3.732 7.950 3.532 1.00 93.12 100 PHE A C 1
ATOM 840 O O . PHE A 1 100 ? 4.461 7.817 2.546 1.00 93.12 100 PHE A O 1
ATOM 847 N N . ILE A 1 101 ? 2.433 7.630 3.499 1.00 91.31 101 ILE A N 1
ATOM 848 C CA . ILE A 1 101 ? 1.774 7.042 2.323 1.00 91.31 101 ILE A CA 1
ATOM 849 C C . ILE A 1 101 ? 1.903 7.984 1.125 1.00 91.31 101 ILE A C 1
ATOM 851 O O . ILE A 1 101 ? 2.311 7.552 0.048 1.00 91.31 101 ILE A O 1
ATOM 855 N N . ASN A 1 102 ? 1.608 9.273 1.302 1.00 93.25 102 ASN A N 1
ATOM 856 C CA . ASN A 1 102 ? 1.670 10.263 0.229 1.00 93.25 102 ASN A CA 1
ATOM 857 C C . ASN A 1 102 ? 3.082 10.388 -0.351 1.00 93.25 102 ASN A C 1
ATOM 859 O O . ASN A 1 102 ? 3.243 10.432 -1.573 1.00 93.25 102 ASN A O 1
ATOM 863 N N . LEU A 1 103 ? 4.108 10.395 0.503 1.00 96.25 103 LEU A N 1
ATOM 864 C CA . LEU A 1 103 ? 5.501 10.421 0.069 1.00 96.25 103 LEU A CA 1
ATOM 865 C C . LEU A 1 103 ? 5.855 9.180 -0.759 1.00 96.25 103 LEU A C 1
ATOM 867 O O . LEU A 1 103 ? 6.396 9.310 -1.861 1.00 96.25 103 LEU A O 1
ATOM 871 N N . GLN A 1 104 ? 5.526 7.986 -0.262 1.00 97.44 104 GLN A N 1
ATOM 872 C CA . GLN A 1 104 ? 5.853 6.741 -0.959 1.00 97.44 104 GLN A CA 1
ATOM 873 C C . GLN A 1 104 ? 5.098 6.606 -2.284 1.00 97.44 104 GLN A C 1
ATOM 875 O O . GLN A 1 104 ? 5.700 6.240 -3.291 1.00 97.44 104 GLN A O 1
ATOM 880 N N . ILE A 1 105 ? 3.814 6.971 -2.325 1.00 97.06 105 ILE A N 1
ATOM 881 C CA . ILE A 1 105 ? 3.015 6.971 -3.557 1.00 97.06 105 ILE A CA 1
ATOM 882 C C . ILE A 1 105 ? 3.593 7.942 -4.583 1.00 97.06 105 ILE A C 1
ATOM 884 O O . ILE A 1 105 ? 3.742 7.576 -5.748 1.00 97.06 105 ILE A O 1
ATOM 888 N N . LYS A 1 106 ? 3.977 9.151 -4.165 1.00 97.44 106 LYS A N 1
ATOM 889 C CA . LYS A 1 106 ? 4.594 10.139 -5.059 1.00 97.44 106 LYS A CA 1
ATOM 890 C C . LYS A 1 106 ? 5.913 9.630 -5.641 1.00 97.44 106 LYS A C 1
ATOM 892 O O . LYS A 1 106 ? 6.162 9.799 -6.834 1.00 97.44 106 LYS A O 1
ATOM 897 N N . ASN A 1 107 ? 6.746 8.993 -4.821 1.00 97.69 107 ASN A N 1
ATOM 898 C CA . ASN A 1 107 ? 8.003 8.404 -5.279 1.00 97.69 107 ASN A CA 1
ATOM 899 C C . ASN A 1 107 ? 7.759 7.227 -6.232 1.00 97.69 107 ASN A C 1
ATOM 901 O O . ASN A 1 107 ? 8.410 7.152 -7.270 1.00 97.69 107 ASN A O 1
ATOM 905 N N . LEU A 1 108 ? 6.796 6.352 -5.932 1.00 97.75 108 LEU A N 1
ATOM 906 C CA . LEU A 1 108 ? 6.426 5.233 -6.800 1.00 97.75 108 LEU A CA 1
ATOM 907 C C . LEU A 1 108 ? 5.905 5.722 -8.157 1.00 97.75 108 LEU A C 1
ATOM 909 O O . LEU A 1 108 ? 6.356 5.248 -9.195 1.00 97.75 108 LEU A O 1
ATOM 913 N N . GLN A 1 109 ? 5.009 6.711 -8.166 1.00 97.19 109 GLN A N 1
ATOM 914 C CA . GLN A 1 109 ? 4.494 7.316 -9.397 1.00 97.19 109 GLN A CA 1
ATOM 915 C C . GLN A 1 109 ? 5.603 7.968 -10.222 1.00 97.19 109 GLN A C 1
ATOM 917 O O . GLN A 1 109 ? 5.613 7.824 -11.442 1.00 97.19 109 GLN A O 1
ATOM 922 N N . ARG A 1 110 ? 6.553 8.652 -9.573 1.00 97.69 110 ARG A N 1
ATOM 923 C CA . ARG A 1 110 ? 7.723 9.213 -10.254 1.00 97.69 110 ARG A CA 1
ATOM 924 C C . ARG A 1 110 ? 8.587 8.114 -10.871 1.00 97.69 110 ARG A C 1
ATOM 926 O O . ARG A 1 110 ? 8.927 8.225 -12.038 1.00 97.69 110 ARG A O 1
ATOM 933 N N . ALA A 1 111 ? 8.883 7.043 -10.133 1.00 96.94 111 ALA A N 1
ATOM 934 C CA . ALA A 1 111 ? 9.633 5.905 -10.666 1.00 96.94 111 ALA A CA 1
ATOM 935 C C . ALA A 1 111 ? 8.941 5.298 -11.894 1.00 96.94 111 ALA A C 1
ATOM 937 O O . ALA A 1 111 ? 9.572 5.099 -12.929 1.00 96.94 111 ALA A O 1
ATOM 938 N N . MET A 1 112 ? 7.629 5.059 -11.793 1.00 96.94 112 MET A N 1
ATOM 939 C CA . MET A 1 112 ? 6.801 4.586 -12.901 1.00 96.94 112 MET A CA 1
ATOM 940 C C . MET A 1 112 ? 6.916 5.515 -14.115 1.00 96.94 112 MET A C 1
ATOM 942 O O . MET A 1 112 ? 7.192 5.048 -15.214 1.00 96.94 112 MET A O 1
ATOM 946 N N . GLN A 1 113 ? 6.737 6.825 -13.925 1.00 96.75 113 GLN A N 1
ATOM 947 C CA . GLN A 1 113 ? 6.818 7.817 -15.000 1.00 96.75 113 GLN A CA 1
ATOM 948 C C . GLN A 1 113 ? 8.197 7.856 -15.656 1.00 96.75 113 GLN A C 1
ATOM 950 O O . GLN A 1 113 ? 8.275 7.815 -16.881 1.00 96.75 113 GLN A O 1
ATOM 955 N N . ASP A 1 114 ? 9.261 7.905 -14.856 1.00 97.06 114 ASP A N 1
ATOM 956 C CA . ASP A 1 114 ? 10.645 7.954 -15.325 1.00 97.06 114 ASP A CA 1
ATOM 957 C C . ASP A 1 114 ? 10.972 6.722 -16.192 1.00 97.06 114 ASP A C 1
ATOM 959 O O . ASP A 1 114 ? 11.436 6.855 -17.326 1.00 97.06 114 ASP A O 1
ATOM 963 N N . ILE A 1 115 ? 10.648 5.518 -15.700 1.00 96.25 115 ILE A N 1
ATOM 964 C CA . ILE A 1 115 ? 10.904 4.256 -16.412 1.00 96.25 115 ILE A CA 1
ATOM 965 C C . ILE A 1 115 ? 10.063 4.166 -17.691 1.00 96.25 115 ILE A C 1
ATOM 967 O O . ILE A 1 115 ? 10.582 3.809 -18.750 1.00 96.25 115 ILE A O 1
ATOM 971 N N . MET A 1 116 ? 8.772 4.509 -17.617 1.00 95.31 116 MET A N 1
ATOM 972 C CA . MET A 1 116 ? 7.889 4.512 -18.787 1.00 95.31 116 MET A CA 1
ATOM 973 C C . MET A 1 116 ? 8.378 5.493 -19.853 1.00 95.31 116 MET A C 1
ATOM 975 O O . MET A 1 116 ? 8.394 5.151 -21.032 1.00 95.31 116 MET A O 1
ATOM 979 N N . LEU A 1 117 ? 8.779 6.702 -19.456 1.00 96.25 117 LEU A N 1
ATOM 980 C CA . LEU A 1 117 ? 9.287 7.719 -20.373 1.00 96.25 117 LEU A CA 1
ATOM 981 C C . LEU A 1 117 ? 10.582 7.262 -21.040 1.00 96.25 117 LEU A C 1
ATOM 983 O O . LEU A 1 117 ? 10.703 7.369 -22.258 1.00 96.25 117 LEU A O 1
ATOM 987 N N . TYR A 1 118 ? 11.521 6.718 -20.262 1.00 96.50 118 TYR A N 1
ATOM 988 C CA . TYR A 1 118 ? 12.756 6.162 -20.803 1.00 96.50 118 TYR A CA 1
ATOM 989 C C . TYR A 1 118 ? 12.460 5.097 -21.863 1.00 96.50 118 TYR A C 1
ATOM 991 O O . TYR A 1 118 ? 12.965 5.181 -22.984 1.00 96.50 118 TYR A O 1
ATOM 999 N N . TYR A 1 119 ? 11.593 4.130 -21.545 1.00 95.56 119 TYR A N 1
ATOM 1000 C CA . TYR A 1 119 ? 11.251 3.073 -22.492 1.00 95.56 119 TYR A CA 1
ATOM 1001 C C . TYR A 1 119 ? 10.595 3.630 -23.757 1.00 95.56 119 TYR A C 1
ATOM 1003 O O . TYR A 1 119 ? 10.986 3.241 -24.848 1.00 95.56 119 TYR A O 1
ATOM 1011 N N . LYS A 1 120 ? 9.659 4.579 -23.649 1.00 94.31 120 LYS A N 1
ATOM 1012 C CA . LYS A 1 120 ? 9.023 5.202 -24.827 1.00 94.31 120 LYS A CA 1
ATOM 1013 C C . LYS A 1 120 ? 10.028 5.893 -25.749 1.00 94.31 120 LYS A C 1
ATOM 1015 O O . LYS A 1 120 ? 9.870 5.867 -26.964 1.00 94.31 120 LYS A O 1
ATOM 1020 N N . LEU A 1 121 ? 11.064 6.511 -25.184 1.00 95.00 121 LEU A N 1
ATOM 1021 C CA . LEU A 1 121 ? 12.086 7.219 -25.958 1.00 95.00 121 LEU A CA 1
ATOM 1022 C C . LEU A 1 121 ? 13.097 6.276 -26.620 1.00 95.00 121 LEU A C 1
ATOM 1024 O O . LEU A 1 121 ? 13.594 6.579 -27.703 1.00 95.00 121 LEU A O 1
ATOM 1028 N N . HIS A 1 122 ? 13.423 5.156 -25.975 1.00 94.88 122 HIS A N 1
ATOM 1029 C CA . HIS A 1 122 ? 14.513 4.275 -26.407 1.00 94.88 122 HIS A CA 1
ATOM 1030 C C . HIS A 1 122 ? 14.050 2.921 -26.963 1.00 94.88 122 HIS A C 1
ATOM 1032 O O . HIS A 1 122 ? 14.838 2.231 -27.607 1.00 94.88 122 HIS A O 1
ATOM 1038 N N . LEU A 1 123 ? 12.797 2.535 -26.717 1.00 93.12 123 LEU A N 1
ATOM 1039 C CA . LEU A 1 123 ? 12.188 1.235 -27.032 1.00 93.12 123 LEU A CA 1
ATOM 1040 C C . LEU A 1 123 ? 12.977 0.030 -26.488 1.00 93.12 123 LEU A C 1
ATOM 1042 O O . LEU A 1 123 ? 12.940 -1.073 -27.033 1.00 93.12 123 LEU A O 1
ATOM 1046 N N . THR A 1 124 ? 13.721 0.247 -25.405 1.00 94.38 124 THR A N 1
ATOM 1047 C CA . THR A 1 124 ? 14.548 -0.749 -24.723 1.00 94.38 124 THR A CA 1
ATOM 1048 C C . THR A 1 124 ? 14.707 -0.352 -23.261 1.00 94.38 124 THR A C 1
ATOM 1050 O O . THR A 1 124 ? 14.683 0.832 -22.927 1.00 94.38 124 THR A O 1
ATOM 1053 N N . PHE A 1 125 ? 14.932 -1.332 -22.392 1.00 95.25 125 PHE A N 1
ATOM 1054 C CA . PHE A 1 125 ? 15.433 -1.099 -21.042 1.00 95.25 125 PHE A CA 1
ATOM 1055 C C . PHE A 1 125 ? 16.964 -1.014 -21.021 1.00 95.25 125 PHE A C 1
ATOM 1057 O O . PHE A 1 125 ? 17.652 -1.354 -21.992 1.00 95.25 125 PHE A O 1
ATOM 1064 N N . THR A 1 126 ? 17.498 -0.580 -19.882 1.00 93.19 126 THR A N 1
ATOM 1065 C CA . THR A 1 126 ? 18.927 -0.575 -19.560 1.00 93.19 126 THR A CA 1
ATOM 1066 C C . THR A 1 126 ? 19.161 -1.285 -18.230 1.00 93.19 126 THR A C 1
ATOM 1068 O O . THR A 1 126 ? 18.292 -1.309 -17.362 1.00 93.19 126 THR A O 1
ATOM 1071 N N . ASN A 1 127 ? 20.359 -1.845 -18.064 1.00 89.00 127 ASN A N 1
ATOM 1072 C CA . ASN A 1 127 ? 20.760 -2.514 -16.826 1.00 89.00 127 ASN A CA 1
ATOM 1073 C C . ASN A 1 127 ? 21.267 -1.515 -15.774 1.00 89.00 127 ASN A C 1
ATOM 1075 O O . ASN A 1 127 ? 21.505 -1.892 -14.630 1.00 89.00 127 ASN A O 1
ATOM 1079 N N . ASP A 1 128 ? 21.448 -0.250 -16.157 1.00 91.81 128 ASP A N 1
ATOM 1080 C CA . ASP A 1 128 ? 21.742 0.834 -15.233 1.00 91.81 128 ASP A CA 1
ATOM 1081 C C . ASP A 1 128 ? 20.443 1.551 -14.846 1.00 91.81 128 ASP A C 1
ATOM 1083 O O . ASP A 1 128 ? 19.859 2.321 -15.604 1.00 91.81 128 ASP A O 1
ATOM 1087 N N . LEU A 1 129 ? 19.971 1.296 -13.631 1.00 91.81 129 LEU A N 1
ATOM 1088 C CA . LEU A 1 129 ? 18.724 1.868 -13.135 1.00 91.81 129 LEU A CA 1
ATOM 1089 C C . LEU A 1 129 ? 18.776 3.400 -13.048 1.00 91.81 129 LEU A C 1
ATOM 1091 O O . LEU A 1 129 ? 17.747 4.050 -13.224 1.00 91.81 129 LEU A O 1
ATOM 1095 N N . LYS A 1 130 ? 19.969 3.981 -12.844 1.00 93.44 130 LYS A N 1
ATOM 1096 C CA . LYS A 1 130 ? 20.155 5.434 -12.727 1.00 93.44 130 LYS A CA 1
ATOM 1097 C C . LYS A 1 130 ? 19.963 6.177 -14.038 1.00 93.44 130 LYS A C 1
ATOM 1099 O O . LYS A 1 130 ? 19.632 7.363 -14.005 1.00 93.44 130 LYS A O 1
ATOM 1104 N N . THR A 1 131 ? 20.112 5.497 -15.172 1.00 93.00 131 THR A N 1
ATOM 1105 C CA . THR A 1 131 ? 19.762 6.070 -16.474 1.00 93.00 131 THR A CA 1
ATOM 1106 C C . THR A 1 131 ? 18.252 6.111 -16.705 1.00 93.00 131 THR A C 1
ATOM 1108 O O . THR A 1 131 ? 17.796 6.986 -17.436 1.00 93.00 131 THR A O 1
ATOM 1111 N N . MET A 1 132 ? 17.472 5.233 -16.060 1.00 94.19 132 MET A N 1
ATOM 1112 C CA . MET A 1 132 ? 16.004 5.253 -16.153 1.00 94.19 132 MET A CA 1
ATOM 1113 C C . MET A 1 132 ? 15.365 6.154 -15.106 1.00 94.19 132 MET A C 1
ATOM 1115 O O . MET A 1 132 ? 14.475 6.914 -15.449 1.00 94.19 132 MET A O 1
ATOM 1119 N N . SER A 1 133 ? 15.802 6.090 -13.847 1.00 94.81 133 SER A N 1
ATOM 1120 C CA . SER A 1 133 ? 15.268 6.916 -12.762 1.00 94.81 133 SER A CA 1
ATOM 1121 C C . SER A 1 133 ? 16.355 7.275 -11.757 1.00 94.81 133 SER A C 1
ATOM 1123 O O . SER A 1 133 ? 17.163 6.446 -11.341 1.00 94.81 133 SER A O 1
ATOM 1125 N N . LYS A 1 134 ? 16.353 8.532 -11.307 1.00 93.12 134 LYS A N 1
ATOM 1126 C CA . LYS A 1 134 ? 17.331 9.018 -10.321 1.00 93.12 134 LYS A CA 1
ATOM 1127 C C . LYS A 1 134 ? 17.024 8.569 -8.894 1.00 93.12 134 LYS A C 1
ATOM 1129 O O . LYS A 1 134 ? 17.875 8.744 -8.026 1.00 93.12 134 LYS A O 1
ATOM 1134 N N . LEU A 1 135 ? 15.848 7.993 -8.651 1.00 93.56 135 LEU A N 1
ATOM 1135 C CA . LEU A 1 135 ? 15.433 7.541 -7.328 1.00 93.56 135 LEU A CA 1
ATOM 1136 C C . LEU A 1 135 ? 16.385 6.468 -6.777 1.00 93.56 135 LEU A C 1
ATOM 1138 O O . LEU A 1 135 ? 16.846 5.580 -7.492 1.00 93.56 135 LEU A O 1
ATOM 1142 N N . ASP A 1 136 ? 16.727 6.586 -5.496 1.00 92.50 136 ASP A N 1
ATOM 1143 C CA . ASP A 1 136 ? 17.621 5.648 -4.800 1.00 92.50 136 ASP A CA 1
ATOM 1144 C C . ASP A 1 136 ? 16.883 4.420 -4.269 1.00 92.50 136 ASP A C 1
ATOM 1146 O O . ASP A 1 136 ? 17.488 3.390 -3.990 1.00 92.50 136 ASP A O 1
ATOM 1150 N N . ASN A 1 137 ? 15.562 4.506 -4.152 1.00 94.06 137 ASN A N 1
ATOM 1151 C CA . ASN A 1 137 ? 14.727 3.464 -3.580 1.00 94.06 137 ASN A CA 1
ATOM 1152 C C . ASN A 1 137 ? 14.199 2.489 -4.641 1.00 94.06 137 ASN A C 1
ATOM 1154 O O . ASN A 1 137 ? 13.070 2.011 -4.554 1.00 94.06 137 ASN A O 1
ATOM 1158 N N . LEU A 1 138 ? 15.021 2.194 -5.644 1.00 96.50 138 LEU A N 1
ATOM 1159 C CA . LEU A 1 138 ? 14.736 1.206 -6.673 1.00 96.50 138 LEU A CA 1
ATOM 1160 C C . LEU A 1 138 ? 15.862 0.171 -6.710 1.00 96.50 138 LEU A C 1
ATOM 1162 O O . LEU A 1 138 ? 17.036 0.502 -6.553 1.00 96.50 138 LEU A O 1
ATOM 1166 N N . LYS A 1 139 ? 15.504 -1.086 -6.955 1.00 95.81 139 LYS A N 1
ATOM 1167 C CA . LYS A 1 139 ? 16.444 -2.190 -7.147 1.00 95.81 139 LYS A CA 1
ATOM 1168 C C . LYS A 1 139 ? 16.065 -2.966 -8.400 1.00 95.81 139 LYS A C 1
ATOM 1170 O O . LYS A 1 139 ? 14.919 -3.373 -8.551 1.00 95.81 139 LYS A O 1
ATOM 1175 N N . LEU A 1 140 ? 17.034 -3.185 -9.281 1.00 92.75 140 LEU A N 1
ATOM 1176 C CA . LEU A 1 140 ? 16.849 -3.991 -10.484 1.00 92.75 140 LEU A CA 1
ATOM 1177 C C . LEU A 1 140 ? 16.905 -5.483 -10.136 1.00 92.75 140 LEU A C 1
ATOM 1179 O O . LEU A 1 140 ? 17.789 -5.905 -9.389 1.00 92.75 140 LEU A O 1
ATOM 1183 N N . GLU A 1 141 ? 15.984 -6.268 -10.696 1.00 89.62 141 GLU A N 1
ATOM 1184 C CA . GLU A 1 141 ? 15.960 -7.725 -10.574 1.00 89.62 141 GLU A CA 1
ATOM 1185 C C . GLU A 1 141 ? 15.598 -8.352 -11.926 1.00 89.62 141 GLU A C 1
ATOM 1187 O O . GLU A 1 141 ? 14.460 -8.262 -12.376 1.00 89.62 141 GLU A O 1
ATOM 1192 N N . ASN A 1 142 ? 16.555 -9.029 -12.564 1.00 83.38 142 ASN A N 1
ATOM 1193 C CA . ASN A 1 142 ? 16.332 -9.772 -13.811 1.00 83.38 142 ASN A CA 1
ATOM 1194 C C . ASN A 1 142 ? 15.603 -8.950 -14.892 1.00 83.38 142 ASN A C 1
ATOM 1196 O O . ASN A 1 142 ? 14.507 -9.312 -15.310 1.00 83.38 142 ASN A O 1
ATOM 1200 N N . LEU A 1 143 ? 16.206 -7.837 -15.325 1.00 90.94 143 LEU A N 1
ATOM 1201 C CA . LEU A 1 143 ? 15.689 -7.006 -16.414 1.00 90.94 143 LEU A CA 1
ATOM 1202 C C . LEU A 1 143 ? 16.447 -7.300 -17.711 1.00 90.94 143 LEU A C 1
ATOM 1204 O O . LEU A 1 143 ? 17.633 -6.987 -17.830 1.00 90.94 143 LEU A O 1
ATOM 1208 N N . ASP A 1 144 ? 15.757 -7.891 -18.680 1.00 93.44 144 ASP A N 1
ATOM 1209 C CA . ASP A 1 144 ? 16.217 -7.978 -20.057 1.00 93.44 144 ASP A CA 1
ATOM 1210 C C . ASP A 1 144 ? 15.854 -6.698 -20.819 1.00 93.44 144 ASP A C 1
AT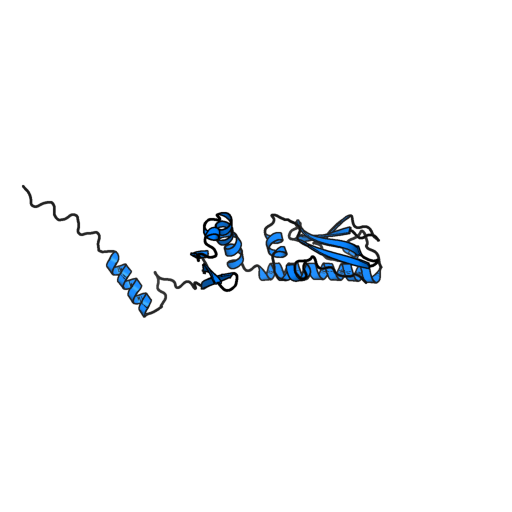OM 1212 O O . ASP A 1 144 ? 14.775 -6.119 -20.667 1.00 93.44 144 ASP A O 1
ATOM 1216 N N . LYS A 1 145 ? 16.768 -6.261 -21.684 1.00 90.94 145 LYS A N 1
ATOM 1217 C CA . LYS A 1 145 ? 16.630 -5.013 -22.437 1.00 90.94 145 LYS A CA 1
ATOM 1218 C C . LYS A 1 145 ? 15.397 -4.987 -23.351 1.00 90.94 145 LYS A C 1
ATOM 1220 O O . LYS A 1 145 ? 14.824 -3.917 -23.543 1.00 90.94 145 LYS A O 1
ATOM 1225 N N . LYS A 1 146 ? 14.983 -6.125 -23.912 1.00 89.12 146 LYS A N 1
ATOM 1226 C CA . LYS A 1 146 ? 13.892 -6.227 -24.899 1.00 89.12 146 LYS A CA 1
ATOM 1227 C C . LYS A 1 146 ? 12.675 -6.990 -24.392 1.00 89.12 146 LYS A C 1
ATOM 1229 O O . LYS A 1 146 ? 11.553 -6.652 -24.787 1.00 89.12 146 LYS A O 1
ATOM 1234 N N . GLU A 1 147 ? 12.904 -7.986 -23.544 1.00 90.06 147 GLU A N 1
ATOM 1235 C CA . GLU A 1 147 ? 11.871 -8.895 -23.042 1.00 90.06 147 GLU A CA 1
ATOM 1236 C C . GLU A 1 147 ? 11.221 -8.405 -21.739 1.00 90.06 147 GLU A C 1
ATOM 1238 O O . GLU A 1 147 ? 10.154 -8.887 -21.364 1.00 90.06 147 GLU A O 1
ATOM 1243 N N . GLY A 1 148 ? 11.804 -7.396 -21.083 1.00 92.81 148 GLY A N 1
ATOM 1244 C CA . GLY A 1 148 ? 11.309 -6.884 -19.808 1.00 92.81 148 GLY A CA 1
ATOM 1245 C C . GLY A 1 148 ? 11.877 -7.658 -18.623 1.00 92.81 148 GLY A C 1
ATOM 1246 O O . GLY A 1 148 ? 12.993 -8.166 -18.680 1.00 92.81 148 GLY A O 1
ATOM 1247 N N . GLY A 1 149 ? 11.158 -7.679 -17.507 1.00 94.44 149 GLY A N 1
ATOM 1248 C CA . GLY A 1 149 ? 11.682 -8.156 -16.228 1.00 94.44 149 GLY A CA 1
ATOM 1249 C C . GLY A 1 149 ? 11.138 -7.366 -15.051 1.00 94.44 149 GLY A C 1
ATOM 1250 O O . GLY A 1 149 ? 10.065 -6.780 -15.160 1.00 94.44 149 GLY A O 1
ATOM 1251 N N . ASN A 1 150 ? 11.861 -7.328 -13.932 1.00 96.06 150 ASN A N 1
ATOM 1252 C CA . ASN A 1 150 ? 11.339 -6.744 -12.698 1.00 96.06 150 ASN A CA 1
ATOM 1253 C C . ASN A 1 150 ? 12.217 -5.606 -12.158 1.00 96.06 150 ASN A C 1
ATOM 1255 O O . ASN A 1 150 ? 13.449 -5.641 -12.166 1.00 96.06 150 ASN A O 1
ATOM 1259 N N . ILE A 1 151 ? 11.557 -4.581 -11.627 1.00 96.94 151 ILE A N 1
ATOM 1260 C CA . ILE A 1 151 ? 12.186 -3.556 -10.793 1.00 96.94 151 ILE A CA 1
ATOM 1261 C C . ILE A 1 151 ? 11.422 -3.511 -9.476 1.00 96.94 151 ILE A C 1
ATOM 1263 O O . ILE A 1 151 ? 10.198 -3.405 -9.456 1.00 96.94 151 ILE A O 1
ATOM 1267 N N . TYR A 1 152 ? 12.140 -3.574 -8.362 1.00 97.38 152 TYR A N 1
ATOM 1268 C CA . TYR A 1 152 ? 11.554 -3.460 -7.037 1.00 97.38 152 TYR A CA 1
ATOM 1269 C C . TYR A 1 152 ? 11.657 -2.037 -6.519 1.00 97.38 152 TYR A C 1
ATOM 1271 O O . TYR A 1 152 ? 12.735 -1.445 -6.502 1.00 97.38 152 TYR A O 1
ATOM 1279 N N . PHE A 1 153 ? 10.539 -1.514 -6.033 1.00 97.75 153 PHE A N 1
ATOM 1280 C CA . PHE A 1 153 ? 10.500 -0.284 -5.262 1.00 97.75 153 PHE A CA 1
ATOM 1281 C C . PHE A 1 153 ? 10.664 -0.606 -3.778 1.00 97.75 153 PHE A C 1
ATOM 1283 O O . PHE A 1 153 ? 9.974 -1.467 -3.212 1.00 97.75 153 PHE A O 1
ATOM 1290 N N . LEU A 1 154 ? 11.618 0.086 -3.169 1.00 97.06 154 LEU A N 1
ATOM 1291 C CA . LEU A 1 154 ? 12.046 -0.123 -1.803 1.00 97.06 154 LEU A CA 1
ATOM 1292 C C . LEU A 1 154 ? 11.402 0.908 -0.872 1.00 97.06 154 LEU A C 1
ATOM 1294 O O . LEU A 1 154 ? 11.361 2.101 -1.171 1.00 97.06 154 LEU A O 1
ATOM 1298 N N . VAL A 1 155 ? 10.982 0.454 0.301 1.00 95.94 155 VAL A N 1
ATOM 1299 C CA . VAL A 1 155 ? 10.699 1.308 1.458 1.00 95.94 155 VAL A CA 1
ATOM 1300 C C . VAL A 1 155 ? 11.665 0.878 2.546 1.00 95.94 155 VAL A C 1
ATOM 1302 O O . VAL A 1 155 ? 11.734 -0.306 2.857 1.00 95.94 155 VAL A O 1
ATOM 1305 N N . GLU A 1 156 ? 12.459 1.812 3.072 1.00 92.69 156 GLU A N 1
ATOM 1306 C CA . GLU A 1 156 ? 13.463 1.513 4.110 1.00 92.69 156 GLU A CA 1
ATOM 1307 C C . GLU A 1 156 ? 14.375 0.329 3.725 1.00 92.69 156 GLU A C 1
ATOM 1309 O O . GLU A 1 156 ? 14.643 -0.575 4.512 1.00 92.69 156 GLU A O 1
ATOM 1314 N N . ASN A 1 157 ? 14.840 0.317 2.469 1.00 91.81 157 ASN A N 1
ATOM 1315 C CA . ASN A 1 157 ? 15.681 -0.734 1.874 1.00 91.81 157 ASN A CA 1
ATOM 1316 C C . ASN A 1 157 ? 15.032 -2.128 1.765 1.00 91.81 157 ASN A C 1
ATOM 1318 O O . ASN A 1 157 ? 15.709 -3.105 1.435 1.00 91.81 157 ASN A O 1
ATOM 1322 N N . ARG A 1 158 ? 13.720 -2.242 1.988 1.00 94.56 158 ARG A N 1
ATOM 1323 C CA . ARG A 1 158 ? 12.943 -3.473 1.803 1.00 94.56 158 ARG A CA 1
ATOM 1324 C C . ARG A 1 158 ? 12.102 -3.386 0.542 1.00 94.56 158 ARG A C 1
ATOM 1326 O O . ARG A 1 158 ? 11.417 -2.394 0.325 1.00 94.56 158 ARG A O 1
ATOM 1333 N N . ALA A 1 159 ? 12.131 -4.430 -0.282 1.00 95.50 159 ALA A N 1
ATOM 1334 C CA . ALA A 1 159 ? 11.287 -4.508 -1.469 1.00 95.50 159 ALA A CA 1
ATOM 1335 C C . ALA A 1 159 ? 9.819 -4.672 -1.055 1.00 95.50 159 ALA A C 1
ATOM 1337 O O . ALA A 1 159 ? 9.449 -5.691 -0.474 1.00 95.50 159 ALA A O 1
ATOM 1338 N N . CYS A 1 160 ? 8.994 -3.666 -1.351 1.00 96.44 160 CYS A N 1
ATOM 1339 C CA . CYS A 1 160 ? 7.566 -3.680 -1.016 1.00 96.44 160 CYS A CA 1
ATOM 1340 C C . CYS A 1 160 ? 6.673 -3.785 -2.253 1.00 96.44 160 CYS A C 1
ATOM 1342 O O . CYS A 1 160 ? 5.556 -4.290 -2.166 1.00 96.44 160 CYS A O 1
ATOM 1344 N N . VAL A 1 161 ? 7.142 -3.285 -3.398 1.00 97.62 161 VAL A N 1
ATOM 1345 C CA . VAL A 1 161 ? 6.362 -3.226 -4.636 1.00 97.62 161 VAL A CA 1
ATOM 1346 C C . VAL A 1 161 ? 7.216 -3.727 -5.789 1.00 97.62 161 VAL A C 1
ATOM 1348 O O . VAL A 1 161 ? 8.378 -3.348 -5.925 1.00 97.62 161 VAL A O 1
ATOM 1351 N N . GLU A 1 162 ? 6.625 -4.568 -6.622 1.00 97.19 162 GLU A N 1
ATOM 1352 C CA . GLU A 1 162 ? 7.192 -5.044 -7.874 1.00 97.19 162 GLU A CA 1
ATOM 1353 C C . GLU A 1 162 ? 6.579 -4.272 -9.042 1.00 97.19 162 GLU A C 1
ATOM 1355 O O . GLU A 1 162 ? 5.356 -4.188 -9.183 1.00 97.19 162 GLU A O 1
ATOM 1360 N N . LEU A 1 163 ? 7.452 -3.722 -9.881 1.00 97.31 163 LEU A N 1
ATOM 1361 C CA . LEU A 1 163 ? 7.141 -3.237 -11.215 1.00 97.31 163 LEU A CA 1
ATOM 1362 C C . LEU A 1 163 ? 7.544 -4.341 -12.199 1.00 97.31 163 LEU A C 1
ATOM 1364 O O . LEU A 1 163 ? 8.730 -4.482 -12.501 1.00 97.31 163 LEU A O 1
ATOM 1368 N N . SER A 1 164 ? 6.578 -5.148 -12.646 1.00 96.62 164 SER A N 1
ATOM 1369 C CA . SER A 1 164 ? 6.828 -6.205 -13.637 1.00 96.62 164 SER A CA 1
ATOM 1370 C C . SER A 1 164 ? 6.632 -5.650 -15.043 1.00 96.62 164 SER A C 1
ATOM 1372 O O . SER A 1 164 ? 5.585 -5.071 -15.330 1.00 96.62 164 SER A O 1
ATOM 1374 N N . PHE A 1 165 ? 7.580 -5.884 -15.937 1.00 96.38 165 PHE A N 1
ATOM 1375 C CA . PHE A 1 165 ? 7.533 -5.492 -17.342 1.00 96.38 165 PHE A CA 1
ATOM 1376 C C . PHE A 1 165 ? 7.431 -6.745 -18.203 1.00 96.38 165 PHE A C 1
ATOM 1378 O O . PHE A 1 165 ? 8.313 -7.598 -18.148 1.00 96.38 165 PHE A O 1
ATOM 1385 N N . LEU A 1 166 ? 6.351 -6.871 -18.969 1.00 94.44 166 LEU A N 1
ATOM 1386 C CA . LEU A 1 166 ? 6.078 -8.040 -19.804 1.00 94.44 166 LEU A CA 1
ATOM 1387 C C . LEU A 1 166 ? 5.549 -7.599 -21.164 1.00 94.44 166 LEU A C 1
ATOM 1389 O O . LEU A 1 166 ? 4.752 -6.663 -21.258 1.00 94.44 166 LEU A O 1
ATOM 1393 N N . ARG A 1 167 ? 5.945 -8.311 -22.219 1.00 91.62 167 ARG A N 1
ATOM 1394 C CA . ARG A 1 167 ? 5.408 -8.090 -23.562 1.00 91.62 167 ARG A CA 1
ATOM 1395 C C . ARG A 1 167 ? 4.043 -8.768 -23.711 1.00 91.62 167 ARG A C 1
ATOM 1397 O O . ARG A 1 167 ? 3.903 -9.962 -23.465 1.00 91.62 167 ARG A O 1
ATOM 1404 N N . ILE A 1 168 ? 3.038 -8.007 -24.135 1.00 88.81 168 ILE A N 1
ATOM 1405 C CA . ILE A 1 168 ? 1.666 -8.464 -24.385 1.00 88.81 168 ILE A CA 1
ATOM 1406 C C . ILE A 1 168 ? 1.256 -7.960 -25.761 1.00 88.81 168 ILE A C 1
ATOM 1408 O O . ILE A 1 168 ? 1.173 -6.753 -25.974 1.00 88.81 168 ILE A O 1
ATOM 1412 N N . ASN A 1 169 ? 0.980 -8.877 -26.693 1.00 87.94 169 ASN A N 1
ATOM 1413 C CA . ASN A 1 169 ? 0.595 -8.542 -28.070 1.00 87.94 169 ASN A CA 1
ATOM 1414 C C . ASN A 1 169 ? 1.556 -7.521 -28.712 1.00 87.94 169 ASN A C 1
ATOM 1416 O O . ASN A 1 169 ? 1.125 -6.476 -29.193 1.00 87.94 169 ASN A O 1
ATOM 1420 N N . GLU A 1 170 ? 2.861 -7.807 -28.652 1.00 86.75 170 GLU A N 1
ATOM 1421 C CA . GLU A 1 170 ? 3.968 -6.948 -29.122 1.00 86.75 170 GLU A CA 1
ATOM 1422 C C . GLU A 1 170 ? 4.198 -5.633 -28.368 1.00 86.75 170 GLU A C 1
ATOM 1424 O O . GLU A 1 170 ? 5.182 -4.944 -28.633 1.00 86.75 170 GLU A O 1
ATOM 1429 N N . LYS A 1 171 ? 3.360 -5.298 -27.386 1.00 91.81 171 LYS A N 1
ATOM 1430 C CA . LYS A 1 171 ? 3.495 -4.071 -26.598 1.00 91.81 171 LYS A CA 1
ATOM 1431 C C . LYS A 1 171 ? 4.101 -4.355 -25.241 1.00 91.81 171 LYS A C 1
ATOM 1433 O O . LYS A 1 171 ? 3.753 -5.342 -24.595 1.00 91.81 171 LYS A O 1
ATOM 1438 N N . MET A 1 172 ? 4.987 -3.480 -24.781 1.00 95.62 172 MET A N 1
ATOM 1439 C CA . MET A 1 172 ? 5.518 -3.580 -23.428 1.00 95.62 172 MET A CA 1
ATOM 1440 C C . MET A 1 172 ? 4.470 -3.083 -22.433 1.00 95.62 172 MET A C 1
ATOM 1442 O O . MET A 1 172 ? 3.932 -1.987 -22.577 1.00 95.62 172 MET A O 1
ATOM 1446 N N . ALA A 1 173 ? 4.174 -3.885 -21.419 1.00 95.94 173 ALA A N 1
ATOM 1447 C CA . ALA A 1 173 ? 3.240 -3.544 -20.360 1.00 95.94 173 ALA A CA 1
ATOM 1448 C C . ALA A 1 173 ? 3.950 -3.571 -19.009 1.00 95.94 173 ALA A C 1
ATOM 1450 O O . ALA A 1 173 ? 4.676 -4.512 -18.700 1.00 95.94 173 ALA A O 1
ATOM 1451 N N . MET A 1 174 ? 3.702 -2.555 -18.189 1.00 97.31 174 MET A N 1
ATOM 1452 C CA . MET A 1 174 ? 4.112 -2.515 -16.793 1.00 97.31 174 MET A CA 1
ATOM 1453 C C . MET A 1 174 ? 2.936 -2.884 -15.891 1.00 97.31 174 MET A C 1
ATOM 1455 O O . MET A 1 174 ? 1.826 -2.375 -16.053 1.00 97.31 174 MET A O 1
ATOM 1459 N N . PHE A 1 175 ? 3.202 -3.720 -14.899 1.00 96.88 175 PHE A N 1
ATOM 1460 C CA . PHE A 1 175 ? 2.287 -4.104 -13.834 1.00 96.88 175 PHE A CA 1
ATOM 1461 C C . PHE A 1 175 ? 2.836 -3.628 -12.498 1.00 96.88 175 PHE A C 1
ATOM 1463 O O . PHE A 1 175 ? 4.031 -3.753 -12.249 1.00 96.88 175 PHE A O 1
ATOM 1470 N N . VAL A 1 176 ? 1.962 -3.137 -11.621 1.00 97.06 176 VAL A N 1
ATOM 1471 C CA . VAL A 1 176 ? 2.339 -2.697 -10.271 1.00 97.06 176 VAL A CA 1
ATOM 1472 C C . VAL A 1 176 ? 1.721 -3.642 -9.252 1.00 97.06 176 VAL A C 1
ATOM 1474 O O . VAL A 1 176 ? 0.496 -3.708 -9.117 1.00 97.06 176 VAL A O 1
ATOM 1477 N N . LYS A 1 177 ? 2.557 -4.388 -8.532 1.00 95.12 177 LYS A N 1
ATOM 1478 C CA . LYS A 1 177 ? 2.117 -5.441 -7.608 1.00 95.12 177 LYS A CA 1
ATOM 1479 C C . LYS A 1 177 ? 2.697 -5.231 -6.220 1.00 95.12 177 LYS A C 1
ATOM 1481 O O . LYS A 1 177 ? 3.859 -4.868 -6.069 1.00 95.12 177 LYS A O 1
ATOM 1486 N N . ALA A 1 178 ? 1.890 -5.489 -5.198 1.00 93.81 178 ALA A N 1
ATOM 1487 C CA . ALA A 1 178 ? 2.385 -5.580 -3.832 1.00 93.81 178 ALA A CA 1
ATOM 1488 C C . ALA A 1 178 ? 3.183 -6.876 -3.657 1.00 93.81 178 ALA A C 1
ATOM 1490 O O . ALA A 1 178 ? 2.705 -7.952 -4.021 1.00 93.81 178 ALA A O 1
ATOM 1491 N N . LEU A 1 179 ? 4.367 -6.786 -3.057 1.00 93.19 179 LEU A N 1
ATOM 1492 C CA . LEU A 1 179 ? 5.080 -7.963 -2.578 1.00 93.19 179 LEU A CA 1
ATOM 1493 C C . LEU A 1 179 ? 4.543 -8.351 -1.205 1.00 93.19 179 LEU A C 1
ATOM 1495 O O . LEU A 1 179 ? 4.292 -7.501 -0.349 1.00 93.19 179 LEU A O 1
ATOM 1499 N N . LYS A 1 180 ? 4.392 -9.656 -0.971 1.00 86.00 180 LYS A N 1
ATOM 1500 C CA . LYS A 1 180 ? 4.025 -10.154 0.353 1.00 86.00 180 LYS A CA 1
ATOM 1501 C C . LYS A 1 180 ? 5.185 -9.882 1.311 1.00 86.00 180 LYS A C 1
ATOM 1503 O O . LYS A 1 180 ? 6.244 -10.491 1.189 1.00 86.00 180 LYS A O 1
ATOM 1508 N N . SER A 1 181 ? 4.971 -8.975 2.257 1.00 84.69 181 SER A N 1
ATOM 1509 C CA . SER A 1 181 ? 5.966 -8.570 3.246 1.00 84.69 181 SER A CA 1
ATOM 1510 C C . SER A 1 181 ? 5.362 -8.566 4.646 1.00 84.69 181 SER A C 1
ATOM 1512 O O . SER A 1 181 ? 4.190 -8.230 4.829 1.00 84.69 181 SER A O 1
ATOM 1514 N N . ASN A 1 182 ? 6.179 -8.929 5.632 1.00 83.38 182 ASN A N 1
ATOM 1515 C CA . ASN A 1 182 ? 5.842 -8.805 7.051 1.00 83.38 182 ASN A CA 1
ATOM 1516 C C . ASN A 1 182 ? 6.266 -7.440 7.622 1.00 83.38 182 ASN A C 1
ATOM 1518 O O . ASN A 1 182 ? 6.006 -7.154 8.785 1.00 83.38 182 ASN A O 1
ATOM 1522 N N . GLU A 1 183 ? 6.936 -6.608 6.821 1.00 91.38 183 GLU A N 1
ATOM 1523 C CA . GLU A 1 183 ? 7.404 -5.288 7.238 1.00 91.38 183 GLU A CA 1
ATOM 1524 C C . GLU A 1 183 ? 6.226 -4.311 7.308 1.00 91.38 183 GLU A C 1
ATOM 1526 O O . GLU A 1 183 ? 5.527 -4.089 6.311 1.00 91.38 183 GLU A O 1
ATOM 1531 N N . LYS A 1 184 ? 6.031 -3.695 8.480 1.00 89.00 184 LYS A N 1
ATOM 1532 C CA . LYS A 1 184 ? 4.884 -2.821 8.783 1.00 89.00 184 LYS A CA 1
ATOM 1533 C C . LYS A 1 184 ? 4.697 -1.721 7.734 1.00 89.00 184 LYS A C 1
ATOM 1535 O O . LYS A 1 184 ? 3.602 -1.544 7.209 1.00 89.00 184 LYS A O 1
ATOM 1540 N N . ASN A 1 18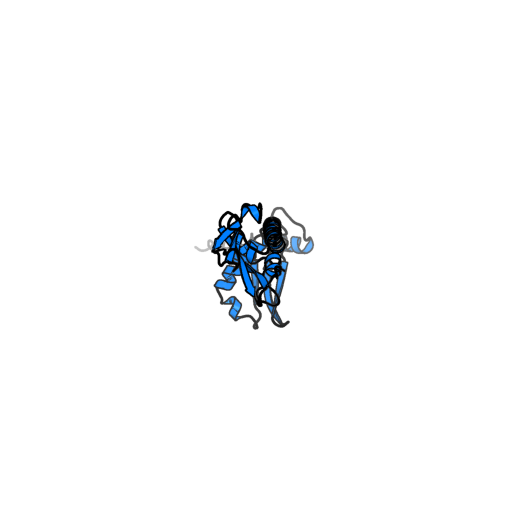5 ? 5.774 -1.029 7.366 1.00 92.50 185 ASN A N 1
ATOM 1541 C CA . ASN A 1 185 ? 5.722 0.079 6.410 1.00 92.50 185 ASN A CA 1
ATOM 1542 C C . ASN A 1 185 ? 5.411 -0.375 4.975 1.00 92.50 185 ASN A C 1
ATOM 1544 O O . ASN A 1 185 ? 4.712 0.338 4.251 1.00 92.50 185 ASN A O 1
ATOM 1548 N N . CYS A 1 186 ? 5.839 -1.582 4.578 1.00 94.31 186 CYS A N 1
ATOM 1549 C CA . CYS A 1 186 ? 5.384 -2.175 3.321 1.00 94.31 186 CYS A CA 1
ATOM 1550 C C . CYS A 1 186 ? 3.874 -2.424 3.366 1.00 94.31 186 CYS A C 1
ATOM 1552 O O . CYS A 1 186 ? 3.172 -2.013 2.448 1.00 94.31 186 CYS A O 1
ATOM 1554 N N . GLN A 1 187 ? 3.371 -3.049 4.436 1.00 89.94 187 GLN A N 1
ATOM 1555 C CA . GLN A 1 187 ? 1.950 -3.380 4.575 1.00 89.94 187 GLN A CA 1
ATOM 1556 C C . GLN A 1 187 ? 1.067 -2.130 4.588 1.00 89.94 187 GLN A C 1
ATOM 1558 O O . GLN A 1 187 ? 0.055 -2.094 3.889 1.00 89.94 187 GLN A O 1
ATOM 1563 N N . ILE A 1 188 ? 1.465 -1.088 5.325 1.00 89.75 188 ILE A N 1
ATOM 1564 C CA . ILE A 1 188 ? 0.768 0.206 5.356 1.00 89.75 188 ILE A CA 1
ATOM 1565 C C . ILE A 1 188 ? 0.675 0.794 3.945 1.00 89.75 188 ILE A C 1
ATOM 1567 O O . ILE A 1 188 ? -0.412 1.171 3.502 1.00 89.75 188 ILE A O 1
ATOM 1571 N N . LEU A 1 189 ? 1.792 0.827 3.209 1.00 93.44 189 LEU A N 1
ATOM 1572 C CA . LEU A 1 189 ? 1.815 1.332 1.838 1.00 93.44 189 LEU A CA 1
ATOM 1573 C C . LEU A 1 189 ? 0.919 0.499 0.913 1.00 93.44 189 LEU A C 1
ATOM 1575 O O . LEU A 1 189 ? 0.045 1.055 0.246 1.00 93.44 189 LEU A O 1
ATOM 1579 N N . THR A 1 190 ? 1.111 -0.820 0.864 1.00 91.38 190 THR A N 1
ATOM 1580 C CA . THR A 1 190 ? 0.444 -1.693 -0.115 1.00 91.38 190 THR A CA 1
ATOM 1581 C C . THR A 1 190 ? -1.039 -1.900 0.174 1.00 91.38 190 THR A C 1
ATOM 1583 O O . THR A 1 190 ? -1.812 -2.177 -0.740 1.00 91.38 190 THR A O 1
ATOM 1586 N N . ASN A 1 191 ? -1.468 -1.737 1.427 1.00 87.19 191 ASN A N 1
ATOM 1587 C CA . ASN A 1 191 ? -2.883 -1.809 1.789 1.00 87.19 191 ASN A CA 1
ATOM 1588 C C . ASN A 1 191 ? -3.616 -0.470 1.615 1.00 87.19 191 ASN A C 1
ATOM 1590 O O . ASN A 1 191 ? -4.852 -0.456 1.653 1.00 87.19 191 ASN A O 1
ATOM 1594 N N . SER A 1 192 ? -2.889 0.631 1.384 1.00 86.94 192 SER A N 1
ATOM 1595 C CA . SER A 1 192 ? -3.476 1.961 1.213 1.00 86.94 192 SER A CA 1
ATOM 1596 C C . SER A 1 192 ? -4.385 2.050 -0.029 1.00 86.94 192 SER A C 1
ATOM 1598 O O . SER A 1 192 ? -4.097 1.436 -1.065 1.00 86.94 192 SER A O 1
ATOM 1600 N N . PRO A 1 193 ? -5.472 2.847 0.016 1.00 86.25 193 PRO A N 1
ATOM 1601 C CA . PRO A 1 193 ? -6.336 3.063 -1.148 1.00 86.25 193 PRO A CA 1
ATOM 1602 C C . PRO A 1 193 ? -5.583 3.620 -2.362 1.00 86.25 193 PRO A C 1
ATOM 1604 O O . PRO A 1 193 ? -5.800 3.169 -3.485 1.00 86.25 193 PRO A O 1
ATOM 1607 N N . SER A 1 194 ? -4.660 4.557 -2.132 1.00 87.75 194 SER A N 1
ATOM 1608 C CA . SER A 1 194 ? -3.859 5.190 -3.182 1.00 87.75 194 SER A CA 1
ATOM 1609 C C . SER A 1 194 ? -2.981 4.183 -3.927 1.00 87.75 194 SER A C 1
ATOM 1611 O O . SER A 1 194 ? -2.881 4.247 -5.151 1.00 87.75 194 SER A O 1
ATOM 1613 N N . PHE A 1 195 ? -2.392 3.210 -3.222 1.00 92.62 195 PHE A N 1
ATOM 1614 C CA . PHE A 1 195 ? -1.649 2.132 -3.873 1.00 92.62 195 PHE A CA 1
ATOM 1615 C C . PHE A 1 195 ? -2.573 1.226 -4.690 1.00 92.62 195 PHE A C 1
ATOM 1617 O O . PHE A 1 195 ? -2.278 0.925 -5.846 1.00 92.62 195 PHE A O 1
ATOM 1624 N N . LYS A 1 196 ? -3.721 0.825 -4.130 1.00 88.19 196 LYS A N 1
ATOM 1625 C CA . LYS A 1 196 ? -4.686 -0.046 -4.825 1.00 88.19 196 LYS A CA 1
ATOM 1626 C C . LYS A 1 196 ? -5.165 0.557 -6.146 1.00 88.19 196 LYS A C 1
ATOM 1628 O O . LYS A 1 196 ? -5.299 -0.172 -7.117 1.00 88.19 196 LYS A O 1
ATOM 1633 N N . GLN A 1 197 ? -5.341 1.876 -6.226 1.00 89.50 197 GLN A N 1
ATOM 1634 C CA . GLN A 1 197 ? -5.691 2.567 -7.479 1.00 89.50 197 GLN A CA 1
ATOM 1635 C C . GLN A 1 197 ? -4.591 2.503 -8.557 1.00 89.50 197 GLN A C 1
ATOM 1637 O O . GLN A 1 197 ? -4.880 2.595 -9.756 1.00 89.50 197 GLN A O 1
ATOM 1642 N N . LEU A 1 198 ? -3.327 2.372 -8.145 1.00 91.12 198 LEU A N 1
ATOM 1643 C CA . LEU A 1 198 ? -2.200 2.154 -9.054 1.00 91.12 198 LEU A CA 1
ATOM 1644 C C . LEU A 1 198 ? -2.069 0.681 -9.447 1.00 91.12 198 LEU A C 1
ATOM 1646 O O . LEU A 1 198 ? -1.706 0.371 -10.575 1.00 91.12 198 LEU A O 1
ATOM 1650 N N . SER A 1 199 ? -2.365 -0.222 -8.520 1.00 90.75 199 SER A N 1
ATOM 1651 C CA . SER A 1 199 ? -2.142 -1.655 -8.687 1.00 90.75 199 SER A CA 1
ATOM 1652 C C . SER A 1 199 ? -3.303 -2.390 -9.356 1.00 90.75 199 SER A C 1
ATOM 1654 O O . SER A 1 199 ? -3.059 -3.381 -10.039 1.00 90.75 199 SER A O 1
ATOM 1656 N N . LEU A 1 200 ? -4.547 -1.931 -9.187 1.00 82.81 200 LEU A N 1
ATOM 1657 C CA . LEU A 1 200 ? -5.745 -2.706 -9.515 1.00 82.81 200 LEU A CA 1
ATOM 1658 C C . LEU A 1 200 ? -6.754 -1.945 -10.387 1.00 82.81 200 LEU A C 1
ATOM 1660 O O . LEU A 1 200 ? -6.889 -0.722 -10.315 1.00 82.81 200 LEU A O 1
ATOM 1664 N N . ILE A 1 201 ? -7.520 -2.701 -11.172 1.00 78.00 201 ILE A N 1
ATOM 1665 C CA . ILE A 1 201 ? -8.761 -2.290 -11.831 1.00 78.00 201 ILE A CA 1
ATOM 1666 C C . ILE A 1 201 ? -9.789 -3.416 -11.676 1.00 78.00 201 ILE A C 1
ATOM 1668 O O . ILE A 1 201 ? -9.554 -4.525 -12.131 1.00 78.00 201 ILE A O 1
ATOM 1672 N N . LYS A 1 202 ? -10.927 -3.151 -11.014 1.00 75.31 202 LYS A N 1
ATOM 1673 C CA . LYS A 1 202 ? -11.966 -4.171 -10.734 1.00 75.31 202 LYS A CA 1
ATOM 1674 C C . LYS A 1 202 ? -11.387 -5.485 -10.167 1.00 75.31 202 LYS A C 1
ATOM 1676 O O . LYS A 1 202 ? -11.706 -6.561 -10.653 1.00 75.31 202 LYS A O 1
ATOM 1681 N N . ASP A 1 203 ? -10.504 -5.365 -9.176 1.00 75.44 203 ASP A N 1
ATOM 1682 C CA . ASP A 1 203 ? -9.807 -6.477 -8.507 1.00 75.44 203 ASP A CA 1
ATOM 1683 C C . ASP A 1 203 ? -8.798 -7.269 -9.365 1.00 75.44 203 ASP A C 1
ATOM 1685 O O . ASP A 1 203 ? -8.139 -8.178 -8.861 1.00 75.44 203 ASP A O 1
ATOM 1689 N N . GLU A 1 204 ? -8.580 -6.877 -10.622 1.00 81.56 204 GLU A N 1
ATOM 1690 C CA . GLU A 1 204 ? -7.510 -7.401 -11.473 1.00 81.56 204 GLU A CA 1
ATOM 1691 C C . GLU A 1 204 ? -6.284 -6.488 -11.443 1.00 81.56 204 GLU A C 1
ATOM 1693 O O . GLU A 1 204 ? -6.403 -5.272 -11.282 1.00 81.56 204 GLU A O 1
ATOM 1698 N N . VAL A 1 205 ? -5.087 -7.055 -11.629 1.00 83.81 205 VAL A N 1
ATOM 1699 C CA . VAL A 1 205 ? -3.855 -6.258 -11.687 1.00 83.81 205 VAL A CA 1
ATOM 1700 C C . VAL A 1 205 ? -3.893 -5.345 -12.908 1.00 83.81 205 VAL A C 1
ATOM 1702 O O . VAL A 1 205 ? -3.992 -5.792 -14.050 1.00 83.81 205 VAL A O 1
ATOM 1705 N N . LYS A 1 206 ? -3.770 -4.046 -12.658 1.00 90.69 206 LYS A N 1
ATOM 1706 C CA . LYS A 1 206 ? -3.745 -3.011 -13.681 1.00 90.69 206 LYS A CA 1
ATOM 1707 C C . LYS A 1 206 ? -2.464 -3.104 -14.506 1.00 90.69 206 LYS A C 1
ATOM 1709 O O . LYS A 1 206 ? -1.364 -3.213 -13.962 1.00 90.69 206 LYS A O 1
ATOM 1714 N N . SER A 1 207 ? -2.621 -2.999 -15.822 1.00 91.88 207 SER A N 1
ATOM 1715 C CA . SER A 1 207 ? -1.520 -2.877 -16.772 1.00 91.88 207 SER A CA 1
ATOM 1716 C C . SER A 1 207 ? -1.405 -1.446 -17.296 1.00 91.88 207 SER A C 1
ATOM 1718 O O . SER A 1 207 ? -2.395 -0.739 -17.498 1.00 91.88 207 SER A O 1
ATOM 1720 N N . TYR A 1 208 ? -0.169 -1.017 -17.514 1.00 93.88 208 TYR A N 1
ATOM 1721 C CA . TYR A 1 208 ? 0.190 0.265 -18.102 1.00 93.88 208 TYR A CA 1
ATOM 1722 C C . TYR A 1 208 ? 0.958 -0.016 -19.386 1.00 93.88 208 TYR A C 1
ATOM 1724 O O . TYR A 1 208 ? 2.030 -0.606 -19.330 1.00 93.88 208 TYR A O 1
ATOM 1732 N N . ILE A 1 209 ? 0.418 0.380 -20.537 1.00 92.69 209 ILE A N 1
ATOM 1733 C CA . ILE A 1 209 ? 1.072 0.146 -21.828 1.00 92.69 209 ILE A CA 1
ATOM 1734 C C . ILE A 1 209 ? 2.150 1.211 -22.068 1.00 92.69 209 ILE A C 1
ATOM 1736 O O . ILE A 1 209 ? 1.900 2.415 -21.946 1.00 92.69 209 ILE A O 1
ATOM 1740 N N . LEU A 1 210 ? 3.356 0.750 -22.388 1.00 89.62 210 LEU A N 1
ATOM 1741 C CA . LEU A 1 210 ? 4.541 1.543 -22.696 1.00 89.62 210 LEU A CA 1
ATOM 1742 C C . LEU A 1 210 ? 4.686 1.620 -24.226 1.00 89.62 210 LEU A C 1
ATOM 1744 O O . LEU A 1 210 ? 5.612 1.048 -24.790 1.00 89.62 210 LEU A O 1
ATOM 1748 N N . ASP A 1 211 ? 3.730 2.293 -24.871 1.00 75.12 211 ASP A N 1
ATOM 1749 C CA . ASP A 1 211 ? 3.793 2.683 -26.293 1.00 75.12 211 ASP A CA 1
ATOM 1750 C C . ASP A 1 211 ? 4.366 4.096 -26.454 1.00 75.12 211 ASP A C 1
ATOM 1752 O O . ASP A 1 211 ? 3.910 4.999 -25.701 1.00 75.12 211 ASP A O 1
#